Protein AF-A0A059LJC1-F1 (afdb_monomer_lite)

pLDDT: mean 87.26, std 14.64, range [29.97, 98.38]

Structure (mmCIF, N/CA/C/O backbone):
data_AF-A0A059LJC1-F1
#
_entry.id   AF-A0A059LJC1-F1
#
loop_
_atom_site.group_PDB
_atom_site.id
_atom_site.type_symbol
_atom_site.label_atom_id
_atom_site.label_alt_id
_atom_site.label_comp_id
_atom_site.label_asym_id
_atom_site.label_entity_id
_atom_site.label_seq_id
_atom_site.pdbx_PDB_ins_code
_atom_site.Cartn_x
_atom_site.Cartn_y
_atom_site.Cartn_z
_atom_site.occupancy
_atom_site.B_iso_or_equiv
_atom_site.auth_seq_id
_atom_site.auth_comp_id
_atom_site.auth_asym_id
_atom_site.auth_atom_id
_atom_site.pdbx_PDB_model_num
ATOM 1 N N . MET A 1 1 ? 35.999 -36.519 -1.373 1.00 38.41 1 MET A N 1
ATOM 2 C CA . MET A 1 1 ? 35.699 -35.198 -0.779 1.00 38.41 1 MET A CA 1
ATOM 3 C C . MET A 1 1 ? 34.998 -34.373 -1.837 1.00 38.41 1 MET A C 1
ATOM 5 O O . MET A 1 1 ? 35.527 -34.255 -2.929 1.00 38.41 1 MET A O 1
ATOM 9 N N . GLY A 1 2 ? 33.793 -33.900 -1.544 1.00 36.75 2 GLY A N 1
ATOM 10 C CA . GLY A 1 2 ? 32.942 -33.176 -2.489 1.00 36.75 2 GLY A CA 1
ATOM 11 C C . GLY A 1 2 ? 31.537 -33.066 -1.913 1.00 36.75 2 GLY A C 1
ATOM 12 O O . GLY A 1 2 ? 30.602 -33.648 -2.448 1.00 36.75 2 GLY A O 1
ATOM 13 N N . GLN A 1 3 ? 31.423 -32.440 -0.738 1.00 32.06 3 GLN A N 1
ATOM 14 C CA . GLN A 1 3 ? 30.133 -32.161 -0.114 1.00 32.06 3 GLN A CA 1
ATOM 15 C C . GLN A 1 3 ? 29.450 -31.017 -0.864 1.00 32.06 3 GLN A C 1
ATOM 17 O O . GLN A 1 3 ? 30.051 -29.971 -1.105 1.00 32.06 3 GLN A O 1
ATOM 22 N N . SER A 1 4 ? 28.186 -31.245 -1.221 1.00 35.69 4 SER A N 1
ATOM 23 C CA . SER A 1 4 ? 27.287 -30.246 -1.781 1.00 35.69 4 SER A CA 1
ATOM 24 C C . SER A 1 4 ? 27.086 -29.113 -0.778 1.00 35.69 4 SER A C 1
ATOM 26 O O . SER A 1 4 ? 26.566 -29.337 0.319 1.00 35.69 4 SER A O 1
ATOM 28 N N . LEU A 1 5 ? 27.467 -27.899 -1.156 1.00 37.06 5 LEU A N 1
ATOM 29 C CA . LEU A 1 5 ? 27.172 -26.708 -0.376 1.00 37.06 5 LEU A CA 1
ATOM 30 C C . LEU A 1 5 ? 25.743 -26.237 -0.663 1.00 37.06 5 LEU A C 1
ATOM 32 O O . LEU A 1 5 ? 25.428 -25.787 -1.758 1.00 37.06 5 LEU A O 1
ATOM 36 N N . GLY A 1 6 ? 24.911 -26.354 0.373 1.00 29.97 6 GLY A N 1
ATOM 37 C CA . GLY A 1 6 ? 23.884 -25.374 0.719 1.00 29.97 6 GLY A CA 1
ATOM 38 C C . GLY A 1 6 ? 22.605 -25.378 -0.110 1.00 29.97 6 GLY A C 1
ATOM 39 O O . GLY A 1 6 ? 22.408 -24.518 -0.961 1.00 29.97 6 GLY A O 1
ATOM 40 N N . ARG A 1 7 ? 21.652 -26.249 0.248 1.00 36.94 7 ARG A N 1
ATOM 41 C CA . ARG A 1 7 ? 20.232 -25.903 0.081 1.00 36.94 7 ARG A CA 1
ATOM 42 C C . ARG A 1 7 ? 19.962 -24.641 0.902 1.00 36.94 7 ARG A C 1
ATOM 44 O O . ARG A 1 7 ? 20.225 -24.631 2.103 1.00 36.94 7 ARG A O 1
ATOM 51 N N . ALA A 1 8 ? 19.461 -23.605 0.234 1.00 38.81 8 ALA A N 1
ATOM 52 C CA . ALA A 1 8 ? 18.964 -22.383 0.845 1.00 38.81 8 ALA A CA 1
ATOM 53 C C . ALA A 1 8 ? 18.059 -22.713 2.040 1.00 38.81 8 ALA A C 1
ATOM 55 O O . ALA A 1 8 ? 17.201 -23.595 1.945 1.00 38.81 8 ALA A O 1
ATOM 56 N N . ALA A 1 9 ? 18.258 -22.011 3.155 1.00 37.06 9 ALA A N 1
ATOM 57 C CA . ALA A 1 9 ? 17.304 -22.007 4.250 1.00 37.06 9 ALA A CA 1
ATOM 58 C C . ALA A 1 9 ? 15.960 -21.530 3.686 1.00 37.06 9 ALA A C 1
ATOM 60 O O . ALA A 1 9 ? 15.796 -20.358 3.350 1.00 37.06 9 ALA A O 1
ATOM 61 N N . LEU A 1 10 ? 15.032 -22.466 3.493 1.00 41.94 10 LEU A N 1
ATOM 62 C CA . LEU A 1 10 ? 13.679 -22.162 3.060 1.00 41.94 10 LEU A CA 1
ATOM 63 C C . LEU A 1 10 ? 13.029 -21.293 4.141 1.00 41.94 10 LEU A C 1
ATOM 65 O O . LEU A 1 10 ? 12.933 -21.683 5.303 1.00 41.94 10 LEU A O 1
ATOM 69 N N . SER A 1 11 ? 12.668 -20.090 3.708 1.00 48.94 11 SER A N 1
ATOM 70 C CA . SER A 1 11 ? 11.909 -19.044 4.385 1.00 48.94 11 SER A CA 1
ATOM 71 C C . SER A 1 11 ? 10.900 -19.587 5.409 1.00 48.94 11 SER A C 1
ATOM 73 O O . SER A 1 11 ? 10.015 -20.368 5.076 1.00 48.94 11 SER A O 1
ATOM 75 N N . SER A 1 12 ? 11.019 -19.159 6.671 1.00 49.84 12 SER A N 1
ATOM 76 C CA . SER A 1 12 ? 10.117 -19.518 7.782 1.00 49.84 12 SER A CA 1
ATOM 77 C C . SER A 1 12 ? 8.724 -18.860 7.710 1.00 49.84 12 SER A C 1
ATOM 79 O O . SER A 1 12 ? 8.041 -18.759 8.729 1.00 49.84 12 SER A O 1
ATOM 81 N N . TRP A 1 13 ? 8.331 -18.346 6.546 1.00 55.47 13 TRP A N 1
ATOM 82 C CA . TRP A 1 13 ? 7.075 -17.632 6.325 1.00 55.47 13 TRP A CA 1
ATOM 83 C C . TRP A 1 13 ? 6.026 -18.580 5.732 1.00 55.47 13 TRP A C 1
ATOM 85 O O . TRP A 1 13 ? 6.335 -19.421 4.887 1.00 55.47 13 TRP A O 1
ATOM 95 N N . SER A 1 14 ? 4.789 -18.511 6.228 1.00 56.88 14 SER A N 1
ATOM 96 C CA . SER A 1 14 ? 3.747 -19.489 5.890 1.00 56.88 14 SER A CA 1
ATOM 97 C C . SER A 1 14 ? 3.041 -19.174 4.562 1.00 56.88 14 SER A C 1
ATOM 99 O O . SER A 1 14 ? 3.068 -18.049 4.066 1.00 56.88 14 SER A O 1
ATOM 101 N N . ALA A 1 15 ? 2.311 -20.155 4.019 1.00 68.62 15 ALA A N 1
ATOM 102 C CA . ALA A 1 15 ? 1.311 -19.954 2.961 1.00 68.62 15 ALA A CA 1
ATOM 103 C C . ALA A 1 15 ? 0.037 -19.237 3.476 1.00 68.62 15 ALA A C 1
ATOM 105 O O . ALA A 1 15 ? -1.068 -19.560 3.052 1.00 68.62 15 ALA A O 1
ATOM 106 N N . GLY A 1 16 ? 0.187 -18.342 4.455 1.00 82.12 16 GLY A N 1
ATOM 107 C CA . GLY A 1 16 ? -0.905 -17.717 5.188 1.00 82.12 16 GLY A CA 1
ATOM 108 C C . GLY A 1 16 ? -1.548 -16.532 4.462 1.00 82.12 16 GLY A C 1
ATOM 109 O O . GLY A 1 16 ? -1.279 -16.305 3.278 1.00 82.12 16 GLY A O 1
ATOM 110 N N . PRO A 1 17 ? -2.416 -15.785 5.165 1.00 92.44 17 PRO A N 1
ATOM 111 C CA . PRO A 1 17 ? -3.226 -14.737 4.562 1.00 92.44 17 PRO A CA 1
ATOM 112 C C . PRO A 1 17 ? -2.384 -13.585 4.004 1.00 92.44 17 PRO A C 1
ATOM 114 O O . PRO A 1 17 ? -1.192 -13.429 4.298 1.00 92.44 17 PRO A O 1
ATOM 117 N N . ILE A 1 18 ? -3.034 -12.751 3.203 1.00 95.56 18 ILE A N 1
ATOM 118 C CA . ILE A 1 18 ? -2.523 -11.468 2.743 1.00 95.56 18 ILE A CA 1
ATOM 119 C C . ILE A 1 18 ? -2.839 -10.412 3.803 1.00 95.56 18 ILE A C 1
ATOM 121 O O . ILE A 1 18 ? -3.984 -10.258 4.230 1.00 95.56 18 ILE A O 1
ATOM 125 N N . LEU A 1 19 ? -1.819 -9.658 4.203 1.00 97.88 19 LEU A N 1
ATOM 126 C CA . LEU A 1 19 ? -1.983 -8.470 5.033 1.00 97.88 19 LEU A CA 1
ATOM 127 C C . LEU A 1 19 ? -2.157 -7.237 4.150 1.00 97.88 19 LEU A C 1
ATOM 129 O O . LEU A 1 19 ? -1.363 -7.015 3.240 1.00 97.88 19 LEU A O 1
ATOM 133 N N . VAL A 1 20 ? -3.115 -6.381 4.489 1.00 97.94 20 VAL A N 1
ATOM 134 C CA . VAL A 1 20 ? -3.265 -5.040 3.923 1.00 97.94 20 VAL A CA 1
ATOM 135 C C . VAL A 1 20 ? -3.082 -4.007 5.028 1.00 97.94 20 VAL A C 1
ATOM 137 O O . VAL A 1 20 ? -3.946 -3.830 5.885 1.00 97.94 20 VAL A O 1
ATOM 140 N N . SER A 1 21 ? -1.950 -3.309 5.001 1.00 98.31 21 SER A N 1
ATOM 141 C CA . SER A 1 21 ? -1.703 -2.113 5.801 1.00 98.31 21 SER A CA 1
ATOM 142 C C . SER A 1 21 ? -2.243 -0.894 5.058 1.00 98.31 21 SER A C 1
ATOM 144 O O . SER A 1 21 ? -1.738 -0.540 3.992 1.00 98.31 21 SER A O 1
ATOM 146 N N . TYR A 1 22 ? -3.260 -0.246 5.620 1.00 98.12 22 TYR A N 1
ATOM 147 C CA . TYR A 1 22 ? -3.885 0.936 5.034 1.00 98.12 22 TYR A CA 1
ATOM 148 C C . TYR A 1 22 ? -3.577 2.177 5.883 1.00 98.12 22 TYR A C 1
ATOM 150 O O . TYR A 1 22 ? -4.077 2.310 7.002 1.00 98.12 22 TYR A O 1
ATOM 158 N N . SER A 1 23 ? -2.767 3.097 5.357 1.00 97.69 23 SER A N 1
ATOM 159 C CA . SER A 1 23 ? -2.507 4.413 5.952 1.00 97.69 23 SER A CA 1
ATOM 160 C C . SER A 1 23 ? -3.665 5.359 5.645 1.00 97.69 23 SER A C 1
ATOM 162 O O . SER A 1 23 ? -3.891 5.723 4.489 1.00 97.69 23 SER A O 1
ATOM 164 N N . TYR A 1 24 ? -4.408 5.777 6.669 1.00 97.69 24 TYR A N 1
ATOM 165 C CA . TYR A 1 24 ? -5.530 6.692 6.505 1.00 97.69 24 TYR A CA 1
ATOM 166 C C . TYR A 1 24 ? -5.266 8.045 7.163 1.00 97.69 24 TYR A C 1
ATOM 168 O O . TYR A 1 24 ? -5.111 8.139 8.378 1.00 97.69 24 TYR A O 1
ATOM 176 N N . PHE A 1 25 ? -5.295 9.108 6.362 1.00 96.44 25 PHE A N 1
ATOM 177 C CA . PHE A 1 25 ? -5.374 10.492 6.826 1.00 96.44 25 PHE A CA 1
ATOM 178 C C . PHE A 1 25 ? -6.487 11.212 6.054 1.00 96.44 25 PHE A C 1
ATOM 180 O O . PHE A 1 25 ? -6.435 11.300 4.823 1.00 96.44 25 PHE A O 1
ATOM 187 N N . GLU A 1 26 ? -7.506 11.709 6.761 1.00 96.06 26 GLU A N 1
ATOM 188 C CA . GLU A 1 26 ? -8.634 12.426 6.151 1.00 96.06 26 GLU A CA 1
ATOM 189 C C . GLU A 1 26 ? -8.315 13.914 5.993 1.00 96.06 26 GLU A C 1
ATOM 191 O O . GLU A 1 26 ? -8.672 14.739 6.837 1.00 96.06 26 GLU A O 1
ATOM 196 N N . LYS A 1 27 ? -7.628 14.262 4.903 1.00 94.19 27 LYS A N 1
ATOM 197 C CA . LYS A 1 27 ? -7.298 15.657 4.595 1.00 94.19 27 LYS A CA 1
ATOM 198 C C . LYS A 1 27 ? -8.485 16.404 3.980 1.00 94.19 27 LYS A C 1
ATOM 200 O O . LYS A 1 27 ? -8.735 17.552 4.335 1.00 94.19 27 LYS A O 1
ATOM 205 N N . ASP A 1 28 ? -9.205 15.761 3.069 1.00 95.94 28 ASP A N 1
ATOM 206 C CA . ASP A 1 28 ? -10.335 16.333 2.345 1.00 95.94 28 ASP A CA 1
ATOM 207 C C . ASP A 1 28 ? -11.377 15.258 1.964 1.00 95.94 28 ASP A C 1
ATOM 209 O O . ASP A 1 28 ? -11.287 14.088 2.353 1.00 95.94 28 ASP A O 1
ATOM 213 N N . ASN A 1 29 ? -12.416 15.672 1.230 1.00 97.31 29 ASN A N 1
ATOM 214 C CA . ASN A 1 29 ? -13.501 14.782 0.813 1.00 97.31 29 ASN A CA 1
ATOM 215 C C . ASN A 1 29 ? -13.024 13.658 -0.120 1.00 97.31 29 ASN A C 1
ATOM 217 O O . ASN A 1 29 ? -13.652 12.606 -0.140 1.00 97.31 29 ASN A O 1
ATOM 221 N N . ILE A 1 30 ? -11.917 13.833 -0.849 1.00 96.38 30 ILE A N 1
ATOM 222 C CA . ILE A 1 30 ? -11.385 12.803 -1.745 1.00 96.38 30 ILE A CA 1
ATOM 223 C C . ILE A 1 30 ? -10.870 11.625 -0.921 1.00 96.38 30 ILE A C 1
ATOM 225 O O . ILE A 1 30 ? -11.248 10.494 -1.208 1.00 96.38 30 ILE A O 1
ATOM 229 N N . GLN A 1 31 ? -10.072 11.849 0.134 1.00 96.38 31 GLN A N 1
ATOM 230 C CA . GLN A 1 31 ? -9.586 10.732 0.965 1.00 96.38 31 GLN A CA 1
ATOM 231 C C . GLN A 1 31 ? -10.723 10.052 1.730 1.00 96.38 31 GLN A C 1
ATOM 233 O O . GLN A 1 31 ? -10.717 8.827 1.863 1.00 96.38 31 GLN A O 1
ATOM 238 N N . ARG A 1 32 ? -11.716 10.830 2.185 1.00 97.50 32 ARG A N 1
ATOM 239 C CA . ARG A 1 32 ? -12.946 10.288 2.777 1.00 97.50 32 ARG A CA 1
ATOM 240 C C . ARG A 1 32 ? -13.648 9.345 1.797 1.00 97.50 32 ARG A C 1
ATOM 242 O O . ARG A 1 32 ? -13.907 8.197 2.142 1.00 97.50 32 ARG A O 1
ATOM 249 N N . ASP A 1 33 ? -13.931 9.820 0.587 1.00 97.56 33 ASP A N 1
ATOM 250 C CA . ASP A 1 33 ? -14.693 9.073 -0.419 1.00 97.56 33 ASP A CA 1
ATOM 251 C C . ASP A 1 33 ? -13.900 7.877 -0.965 1.00 97.56 33 ASP A C 1
ATOM 253 O O . ASP A 1 33 ? -14.478 6.839 -1.281 1.00 97.56 33 ASP A O 1
ATOM 257 N N . ASN A 1 34 ? -12.575 7.998 -1.052 1.00 97.44 34 ASN A N 1
ATOM 258 C CA . ASN A 1 34 ? -11.679 6.906 -1.417 1.00 97.44 34 ASN A CA 1
ATOM 259 C C . ASN A 1 34 ? -11.722 5.776 -0.391 1.00 97.44 34 ASN A C 1
ATOM 261 O O . ASN A 1 34 ? -11.887 4.619 -0.765 1.00 97.44 34 ASN A O 1
ATOM 265 N N . PHE A 1 35 ? -11.608 6.100 0.898 1.00 97.00 35 PHE A N 1
ATOM 266 C CA . PHE A 1 35 ? -11.641 5.077 1.936 1.00 97.00 35 PHE A CA 1
ATOM 267 C C . PHE A 1 35 ? -13.035 4.462 2.096 1.00 97.00 35 PHE A C 1
ATOM 269 O O . PHE A 1 35 ? -13.156 3.254 2.280 1.00 97.00 35 PHE A O 1
ATOM 276 N N . ASP A 1 36 ? -14.094 5.260 1.942 1.00 95.81 36 ASP A N 1
ATOM 277 C CA . ASP A 1 36 ? -15.472 4.763 1.919 1.00 95.81 36 ASP A CA 1
ATOM 278 C C . ASP A 1 36 ? -15.715 3.763 0.772 1.00 95.81 36 ASP A C 1
ATOM 280 O O . ASP A 1 36 ? -16.294 2.686 0.971 1.00 95.81 36 ASP A O 1
ATOM 284 N N . PHE A 1 37 ? -15.187 4.071 -0.415 1.00 95.12 37 PHE A N 1
ATOM 285 C CA . PHE A 1 37 ? -15.197 3.158 -1.553 1.00 95.12 37 PHE A CA 1
ATOM 286 C C . PHE A 1 37 ? -14.353 1.905 -1.282 1.00 95.12 37 PHE A C 1
ATOM 288 O O . PHE A 1 37 ? -14.836 0.794 -1.499 1.00 95.12 37 PHE A O 1
ATOM 295 N N . PHE A 1 38 ? -13.134 2.055 -0.753 1.00 95.19 38 PHE A N 1
ATOM 296 C CA . PHE A 1 38 ? -12.245 0.939 -0.415 1.00 95.19 38 PHE A CA 1
ATOM 297 C C . PHE A 1 38 ? -12.901 -0.030 0.578 1.00 95.19 38 PHE A C 1
ATOM 299 O O . PHE A 1 38 ? -12.907 -1.240 0.367 1.00 95.19 38 PHE A O 1
ATOM 306 N N . MET A 1 39 ? -13.530 0.480 1.633 1.00 93.94 39 MET A N 1
ATOM 307 C CA . MET A 1 39 ? -14.271 -0.342 2.592 1.00 93.94 39 MET A CA 1
ATOM 308 C C . MET A 1 39 ? -15.424 -1.118 1.940 1.00 93.94 39 MET A C 1
ATOM 310 O O . MET A 1 39 ? -15.680 -2.279 2.264 1.00 93.94 39 MET A O 1
ATOM 314 N N . THR A 1 40 ? -16.121 -0.487 1.000 1.00 91.81 40 THR A N 1
ATOM 315 C CA . THR A 1 40 ? -17.261 -1.097 0.312 1.00 91.81 40 THR A CA 1
ATOM 316 C C . THR A 1 40 ? -16.807 -2.190 -0.655 1.00 91.81 40 THR A C 1
ATOM 318 O O . THR A 1 40 ? -17.340 -3.298 -0.616 1.00 91.81 40 THR A O 1
ATOM 321 N N . ILE A 1 41 ? -15.808 -1.887 -1.486 1.00 90.50 41 ILE A N 1
ATOM 322 C CA . ILE A 1 41 ? -15.382 -2.725 -2.611 1.00 90.50 41 ILE A CA 1
ATOM 323 C C . ILE A 1 41 ? -14.208 -3.629 -2.238 1.00 90.50 41 ILE A C 1
ATOM 325 O O . ILE A 1 41 ? -14.277 -4.837 -2.429 1.00 90.50 41 ILE A O 1
ATOM 329 N N . ALA A 1 42 ? -13.133 -3.069 -1.684 1.00 91.81 42 ALA A N 1
ATOM 330 C CA . ALA A 1 42 ? -11.902 -3.802 -1.394 1.00 91.81 42 ALA A CA 1
ATOM 331 C C . ALA A 1 42 ? -12.011 -4.698 -0.164 1.00 91.81 42 ALA A C 1
ATOM 333 O O . ALA A 1 42 ? -11.414 -5.767 -0.152 1.00 91.81 42 ALA A O 1
ATOM 334 N N . MET A 1 43 ? -12.716 -4.245 0.879 1.00 93.00 43 MET A N 1
ATOM 335 C CA . MET A 1 43 ? -12.923 -5.014 2.115 1.00 93.00 43 MET A CA 1
ATOM 336 C C . MET A 1 43 ? -14.214 -5.843 2.076 1.00 93.00 43 MET A C 1
ATOM 338 O O . MET A 1 43 ? -14.412 -6.709 2.929 1.00 93.00 43 MET A O 1
ATOM 342 N N . GLY A 1 44 ? -15.115 -5.566 1.126 1.00 90.38 44 GLY A N 1
ATOM 343 C CA . GLY A 1 44 ? -16.422 -6.217 1.036 1.00 90.38 44 GLY A CA 1
ATOM 344 C C . GLY A 1 44 ? -17.289 -5.990 2.279 1.00 90.38 44 GLY A C 1
ATOM 345 O O . GLY A 1 44 ? -18.007 -6.901 2.712 1.00 90.38 44 GLY A O 1
ATOM 346 N N . LEU A 1 45 ? -17.207 -4.808 2.917 1.00 88.12 45 LEU A N 1
ATOM 347 C CA . LEU A 1 45 ? -17.997 -4.555 4.127 1.00 88.12 45 LEU A CA 1
ATOM 348 C C . LEU A 1 45 ? -19.498 -4.688 3.844 1.00 88.12 45 LEU A C 1
ATOM 350 O O . LEU A 1 45 ? -20.183 -5.322 4.657 1.00 88.12 45 LEU A O 1
ATOM 354 N N . ASP A 1 46 ? -19.950 -4.175 2.697 1.00 80.31 46 ASP A N 1
ATOM 355 C CA . ASP A 1 46 ? -21.364 -4.137 2.298 1.00 80.31 46 ASP A CA 1
ATOM 356 C C . ASP A 1 46 ? -21.692 -5.087 1.137 1.00 80.31 46 ASP A C 1
ATOM 358 O O . ASP A 1 46 ? -22.840 -5.506 1.004 1.00 80.31 46 ASP A O 1
ATOM 362 N N . ASN A 1 47 ? -20.700 -5.494 0.335 1.00 71.88 47 ASN A N 1
ATOM 363 C CA . ASN A 1 47 ? -20.875 -6.531 -0.682 1.00 71.88 47 ASN A CA 1
ATOM 364 C C . ASN A 1 47 ? -20.373 -7.885 -0.155 1.00 71.88 47 ASN A C 1
ATOM 366 O O . ASN A 1 47 ? -19.179 -8.170 -0.181 1.00 71.88 47 ASN A O 1
ATOM 370 N N . VAL A 1 48 ? -21.293 -8.706 0.362 1.00 58.56 48 VAL A N 1
ATOM 371 C CA . VAL A 1 48 ? -20.972 -10.009 0.975 1.00 58.56 48 VAL A CA 1
ATOM 372 C C . VAL A 1 48 ? -20.610 -11.074 -0.067 1.00 58.56 48 VAL A C 1
ATOM 374 O O . VAL A 1 48 ? -19.836 -11.973 0.251 1.00 58.56 48 VAL A O 1
ATOM 377 N N . MET A 1 49 ? -21.143 -10.971 -1.290 1.00 55.97 49 MET A N 1
ATOM 378 C CA . MET A 1 49 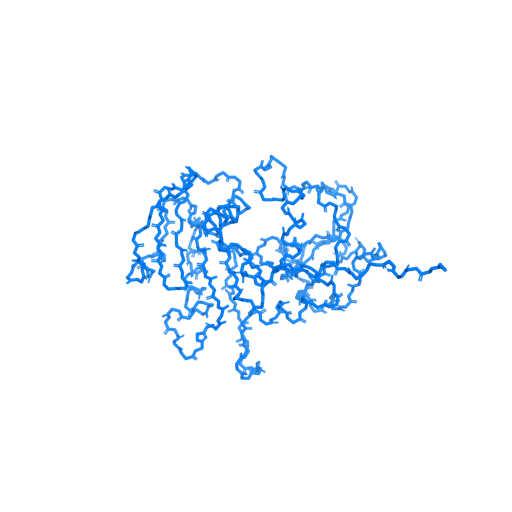? -20.986 -12.003 -2.326 1.00 55.97 49 MET A CA 1
ATOM 379 C C . MET A 1 49 ? -19.554 -12.085 -2.861 1.00 55.97 49 MET A C 1
ATOM 381 O O . MET A 1 49 ? -19.065 -13.182 -3.108 1.00 55.97 49 MET A O 1
ATOM 385 N N . ASP A 1 50 ? -18.861 -10.946 -2.926 1.00 64.62 50 ASP A N 1
ATOM 386 C CA . ASP A 1 50 ? -17.491 -10.840 -3.443 1.00 64.62 50 ASP A CA 1
ATOM 387 C C . ASP A 1 50 ? -16.482 -10.522 -2.335 1.00 64.62 50 ASP A C 1
ATOM 389 O O . ASP A 1 50 ? -15.479 -9.838 -2.557 1.00 64.62 50 ASP A O 1
ATOM 393 N N . ARG A 1 51 ? -16.757 -10.968 -1.099 1.00 71.56 51 ARG A N 1
ATOM 394 C CA . ARG A 1 51 ? -15.836 -10.707 0.008 1.00 71.56 51 ARG A CA 1
ATOM 395 C C . ARG A 1 51 ? -14.465 -11.310 -0.292 1.00 71.56 51 ARG A C 1
ATOM 397 O O . ARG A 1 51 ? -14.383 -12.504 -0.599 1.00 71.56 51 ARG A O 1
ATOM 404 N N . PRO A 1 52 ? -13.389 -10.523 -0.136 1.00 78.31 52 PRO A N 1
ATOM 405 C CA . PRO A 1 52 ? -12.054 -11.049 -0.310 1.00 78.31 52 PRO A CA 1
ATOM 406 C C . PRO A 1 52 ? -11.792 -12.174 0.692 1.00 78.31 52 PRO A C 1
ATOM 408 O O . PRO A 1 52 ? -12.186 -12.098 1.861 1.00 78.31 52 PRO A O 1
ATOM 411 N N . ARG A 1 53 ? -11.134 -13.230 0.222 1.00 83.56 53 ARG A N 1
ATOM 412 C CA . ARG A 1 53 ? -10.775 -14.398 1.031 1.00 83.56 53 ARG A CA 1
ATOM 413 C C . ARG A 1 53 ? -9.308 -14.301 1.413 1.00 83.56 53 ARG A C 1
ATOM 415 O O . ARG A 1 53 ? -8.507 -13.797 0.633 1.00 83.56 53 ARG A O 1
ATOM 422 N N . ASP A 1 54 ? -8.980 -14.796 2.604 1.00 90.00 54 ASP A N 1
ATOM 423 C CA . ASP A 1 54 ? -7.611 -14.830 3.132 1.00 90.00 54 ASP A CA 1
ATOM 424 C C . ASP A 1 54 ? -6.953 -13.445 3.209 1.00 90.00 54 ASP A C 1
ATOM 426 O O . ASP A 1 54 ? -5.747 -13.302 3.019 1.00 90.00 54 ASP A O 1
ATOM 430 N N . LEU A 1 55 ? -7.760 -12.420 3.490 1.00 93.75 55 LEU A N 1
ATOM 431 C CA . LEU A 1 55 ? -7.335 -11.032 3.592 1.00 93.75 55 LEU A CA 1
ATOM 432 C C . LEU A 1 55 ? -7.607 -10.477 4.980 1.00 93.75 55 LEU A C 1
ATOM 434 O O . LEU A 1 55 ? -8.713 -10.587 5.515 1.00 93.75 55 LEU A O 1
ATOM 438 N N . GLU A 1 56 ? -6.588 -9.831 5.527 1.00 96.12 56 GLU A N 1
ATOM 439 C CA . GLU A 1 56 ? -6.661 -9.144 6.802 1.00 96.12 56 GLU A CA 1
ATOM 440 C C . GLU A 1 56 ? -6.229 -7.695 6.663 1.00 96.12 56 GLU A C 1
ATOM 442 O O . GLU A 1 56 ? -5.213 -7.382 6.042 1.00 96.12 56 GLU A O 1
ATOM 447 N N . PHE A 1 57 ? -7.001 -6.802 7.272 1.00 97.56 57 PHE A N 1
ATOM 448 C CA . PHE A 1 57 ? -6.812 -5.366 7.146 1.00 97.56 57 PHE A CA 1
ATOM 449 C C . PHE A 1 57 ? -6.320 -4.779 8.464 1.00 97.56 57 PHE A C 1
ATOM 451 O O . PHE A 1 57 ? -6.938 -4.973 9.511 1.00 97.56 57 PHE A O 1
ATOM 458 N N . VAL A 1 58 ? -5.243 -4.004 8.410 1.00 98.38 58 VAL A N 1
ATOM 459 C CA . VAL A 1 58 ? -4.833 -3.115 9.498 1.00 98.38 58 VAL A CA 1
ATOM 460 C C . VAL A 1 58 ? -4.957 -1.688 8.988 1.00 98.38 58 VAL A C 1
ATOM 462 O O . VAL A 1 58 ? -4.159 -1.231 8.172 1.00 98.38 58 VAL A O 1
ATOM 465 N N . ILE A 1 59 ? -5.988 -0.996 9.460 1.00 98.38 59 ILE A N 1
ATOM 466 C CA . ILE A 1 59 ? -6.242 0.406 9.154 1.00 98.38 59 ILE A CA 1
ATOM 467 C C . ILE A 1 59 ? -5.547 1.249 10.215 1.00 98.38 59 ILE A C 1
ATOM 469 O O . ILE A 1 59 ? -5.816 1.106 11.408 1.00 98.38 59 ILE A O 1
ATOM 473 N N . VAL A 1 60 ? -4.665 2.142 9.785 1.00 98.31 60 VAL A N 1
ATOM 474 C CA . VAL A 1 60 ? -3.958 3.058 10.675 1.00 98.31 60 VAL A CA 1
ATOM 475 C C . VAL A 1 60 ? -4.466 4.469 10.437 1.00 98.31 60 VAL A C 1
ATOM 477 O O . VAL A 1 60 ? -4.128 5.106 9.443 1.00 98.31 60 VAL A O 1
ATOM 480 N N . GLN A 1 61 ? -5.287 4.954 11.365 1.00 97.75 61 GLN A N 1
ATOM 481 C CA . GLN A 1 61 ? -5.794 6.317 11.370 1.00 97.75 61 GLN A CA 1
ATOM 482 C C . GLN A 1 61 ? -4.717 7.269 11.900 1.00 97.75 61 GLN A C 1
ATOM 484 O O . GLN A 1 61 ? -4.348 7.234 13.078 1.00 97.75 61 GLN A O 1
ATOM 489 N N . SER A 1 62 ? -4.267 8.164 11.032 1.00 95.81 62 SER A N 1
ATOM 490 C CA . SER A 1 62 ? -3.496 9.351 11.371 1.00 95.81 62 SER A CA 1
ATOM 491 C C . SER A 1 62 ? -4.457 10.537 11.534 1.00 95.81 62 SER A C 1
ATOM 493 O O . SER A 1 62 ? -5.289 10.794 10.667 1.00 95.81 62 SER A O 1
ATOM 495 N N . GLY A 1 63 ? -4.346 11.281 12.637 1.00 92.62 63 GLY A N 1
ATOM 496 C CA . GLY A 1 63 ? -5.195 12.444 12.926 1.00 92.62 63 GLY A CA 1
ATOM 497 C C . GLY A 1 63 ? -6.542 12.110 13.580 1.00 92.62 63 GLY A C 1
ATOM 498 O O . GLY A 1 63 ? -6.894 10.953 13.809 1.00 92.62 63 GLY A O 1
ATOM 499 N N . ASP A 1 64 ? -7.307 13.148 13.913 1.00 92.50 64 ASP A N 1
ATOM 500 C CA . ASP A 1 64 ? -8.530 12.997 14.714 1.00 92.50 64 ASP A CA 1
ATOM 501 C C . ASP A 1 64 ? -9.781 12.679 13.907 1.00 92.50 64 ASP A C 1
ATOM 503 O O . ASP A 1 64 ? -10.750 12.154 14.454 1.00 92.50 64 ASP A O 1
ATOM 507 N N . LYS A 1 65 ? -9.752 12.953 12.604 1.00 95.50 65 LYS A N 1
ATOM 508 C CA . LYS A 1 65 ? -10.900 12.771 11.728 1.00 95.50 65 LYS A CA 1
ATOM 509 C C . LYS A 1 65 ? -10.816 11.436 10.991 1.00 95.50 65 LYS A C 1
ATOM 511 O O . LYS A 1 65 ? -9.860 11.182 10.263 1.00 95.50 65 LYS A O 1
ATOM 516 N N . CYS A 1 66 ? -11.845 10.611 11.157 1.00 96.38 66 CYS A N 1
ATOM 517 C CA . CYS A 1 66 ? -12.122 9.483 10.278 1.00 96.38 66 CYS A CA 1
ATOM 518 C C . CYS A 1 66 ? -13.628 9.278 10.143 1.00 96.38 66 CYS A C 1
ATOM 520 O O . CYS A 1 66 ? -14.232 8.451 10.823 1.00 96.38 66 CYS A O 1
ATOM 522 N N . THR A 1 67 ? -14.237 10.053 9.253 1.00 97.38 67 THR A N 1
ATOM 523 C CA . THR A 1 67 ? -15.672 9.995 8.968 1.00 97.38 67 THR A CA 1
ATOM 524 C C . THR A 1 67 ? -16.119 8.572 8.585 1.00 97.38 67 THR A C 1
ATOM 526 O O . THR A 1 67 ? -17.095 8.089 9.168 1.00 97.38 67 THR A O 1
ATOM 529 N N . PRO A 1 68 ? -15.404 7.839 7.700 1.00 96.62 68 PRO A N 1
ATOM 530 C CA . PRO A 1 68 ? -15.824 6.494 7.313 1.00 96.62 68 PRO A CA 1
ATOM 531 C C . PRO A 1 68 ? -15.605 5.430 8.409 1.00 96.62 68 PRO A C 1
ATOM 533 O O . PRO A 1 68 ? -16.274 4.400 8.389 1.00 96.62 68 PRO A O 1
ATOM 536 N N . CYS A 1 69 ? -14.731 5.662 9.404 1.00 96.06 69 CYS A N 1
ATOM 537 C CA . CYS A 1 69 ? -14.416 4.664 10.442 1.00 96.06 69 CYS A CA 1
ATOM 538 C C . CYS A 1 69 ? -15.630 4.253 11.289 1.00 96.06 69 CYS A C 1
ATOM 540 O O . CYS A 1 69 ? -15.654 3.131 11.791 1.00 96.06 69 CYS A O 1
ATOM 542 N N . SER A 1 70 ? -16.658 5.100 11.389 1.00 95.12 70 SER A N 1
ATOM 543 C CA . SER A 1 70 ? -17.931 4.767 12.049 1.00 95.12 70 SER A CA 1
ATOM 544 C C . SER A 1 70 ? -18.590 3.494 11.494 1.00 95.12 70 SER A C 1
ATOM 546 O O . SER A 1 70 ? -19.268 2.772 12.219 1.00 95.12 70 SER A O 1
ATOM 548 N N . ARG A 1 71 ? -18.335 3.147 10.224 1.00 94.81 71 ARG A N 1
ATOM 549 C CA . ARG A 1 71 ? -18.815 1.903 9.594 1.00 94.81 71 ARG A CA 1
ATOM 550 C C . ARG A 1 71 ? -18.089 0.652 10.098 1.00 94.81 71 ARG A C 1
ATOM 552 O O . ARG A 1 71 ? -18.627 -0.451 9.998 1.00 94.81 71 ARG A O 1
ATOM 559 N N . LEU A 1 72 ? -16.875 0.807 10.629 1.00 94.81 72 LEU A N 1
ATOM 560 C CA . LEU A 1 72 ? -16.093 -0.283 11.211 1.00 94.81 72 LEU A CA 1
ATOM 561 C C . LEU A 1 72 ? -16.483 -0.544 12.668 1.00 94.81 72 LEU A C 1
ATOM 563 O O . LEU A 1 72 ? -16.461 -1.697 13.093 1.00 94.81 72 LEU A O 1
ATOM 567 N N . GLU A 1 73 ? -16.868 0.493 13.416 1.00 92.44 73 GLU A N 1
ATOM 568 C CA . GLU A 1 73 ? -17.137 0.424 14.861 1.00 92.44 73 GLU A CA 1
ATOM 569 C C . GLU A 1 73 ? -18.047 -0.742 15.285 1.00 92.44 73 GLU A C 1
ATOM 571 O O . GLU A 1 73 ? -17.662 -1.463 16.207 1.00 92.44 73 GLU A O 1
ATOM 576 N N . PRO A 1 74 ? -19.176 -1.048 14.605 1.00 94.31 74 PRO A N 1
ATOM 577 C CA . PRO A 1 74 ? -20.045 -2.157 15.008 1.00 94.31 74 PRO A CA 1
ATOM 578 C C . PRO A 1 74 ? -19.385 -3.542 14.922 1.00 94.31 74 PRO A C 1
ATOM 580 O O . PRO A 1 74 ? -19.913 -4.516 15.458 1.00 94.31 74 PRO A O 1
ATOM 583 N N . ARG A 1 75 ? -18.260 -3.657 14.207 1.00 93.25 75 ARG A N 1
ATOM 584 C CA . ARG A 1 75 ? -17.538 -4.913 13.947 1.00 93.25 75 ARG A CA 1
ATOM 585 C C . ARG A 1 75 ? -16.255 -5.039 14.766 1.00 93.25 75 ARG A C 1
ATOM 587 O O . ARG A 1 75 ? -15.607 -6.085 14.706 1.00 93.25 75 ARG A O 1
ATOM 594 N N . LEU A 1 76 ? -15.884 -3.998 15.505 1.00 97.19 76 LEU A N 1
ATOM 595 C CA . LEU A 1 76 ? -14.641 -3.930 16.258 1.00 97.19 76 LEU A CA 1
ATOM 596 C C . LEU A 1 76 ? -14.917 -3.929 17.763 1.00 97.19 76 LEU A C 1
ATOM 598 O O . LEU A 1 76 ? -15.927 -3.419 18.240 1.00 97.19 76 LEU A O 1
ATOM 602 N N . ARG A 1 77 ? -13.989 -4.494 18.532 1.00 97.81 77 ARG A N 1
ATOM 603 C CA . ARG A 1 77 ? -13.970 -4.407 19.995 1.00 97.81 77 ARG A CA 1
ATOM 604 C C . ARG A 1 77 ? -12.708 -3.686 20.431 1.00 97.81 77 ARG A C 1
ATOM 606 O O . ARG A 1 77 ? -11.652 -3.894 19.839 1.00 97.81 77 ARG A O 1
ATOM 613 N N . ALA A 1 78 ? -12.814 -2.862 21.469 1.00 97.44 78 ALA A N 1
ATOM 614 C CA . ALA A 1 78 ? -11.655 -2.194 22.044 1.00 97.44 78 ALA A CA 1
ATOM 615 C C . ALA A 1 78 ? -10.582 -3.219 22.448 1.00 97.44 78 ALA A C 1
ATOM 617 O O . ALA A 1 78 ? -10.889 -4.262 23.028 1.00 97.44 78 ALA A O 1
ATOM 618 N N . ALA A 1 79 ? -9.329 -2.900 22.142 1.00 95.81 79 ALA A N 1
ATOM 619 C CA . ALA A 1 79 ? -8.160 -3.693 22.478 1.00 95.81 79 ALA A CA 1
ATOM 620 C C . ALA A 1 79 ? -7.093 -2.795 23.130 1.00 95.81 79 ALA A C 1
ATOM 622 O O . ALA A 1 79 ? -7.075 -1.583 22.895 1.00 95.81 79 ALA A O 1
ATOM 623 N N . PRO A 1 80 ? -6.185 -3.355 23.948 1.00 92.94 80 PRO A N 1
ATOM 624 C CA . PRO A 1 80 ? -5.091 -2.581 24.522 1.00 92.94 80 PRO A CA 1
ATOM 625 C C . PRO A 1 80 ? -4.204 -1.965 23.433 1.00 92.94 80 PRO A C 1
ATOM 627 O O . PRO A 1 80 ? -3.750 -2.664 22.525 1.00 92.94 80 PRO A O 1
ATOM 630 N N . ALA A 1 81 ? -3.912 -0.669 23.548 1.00 89.94 81 ALA A N 1
ATOM 631 C CA . ALA A 1 81 ? -2.885 -0.024 22.740 1.00 89.94 81 ALA A CA 1
ATOM 632 C C . ALA A 1 81 ? -1.508 -0.499 23.235 1.00 89.94 81 ALA A C 1
ATOM 634 O O . ALA A 1 81 ? -1.020 -0.045 24.265 1.00 89.94 81 ALA A O 1
ATOM 635 N N . ARG A 1 82 ? -0.906 -1.466 22.533 1.00 89.69 82 ARG A N 1
ATOM 636 C CA . ARG A 1 82 ? 0.383 -2.079 22.915 1.00 89.69 82 ARG A CA 1
ATOM 637 C C . ARG A 1 82 ? 1.617 -1.309 22.433 1.00 89.69 82 ARG A C 1
ATOM 639 O O . ARG A 1 82 ? 2.735 -1.753 22.660 1.00 89.69 82 ARG A O 1
ATOM 646 N N . LEU A 1 83 ? 1.416 -0.181 21.755 1.00 93.75 83 LEU A N 1
ATOM 647 C CA . LEU A 1 83 ? 2.477 0.668 21.220 1.00 93.75 83 LEU A CA 1
ATOM 648 C C . LEU A 1 83 ? 2.330 2.089 21.752 1.00 93.75 83 LEU A C 1
ATOM 650 O O . LEU A 1 83 ? 1.236 2.653 21.707 1.00 93.75 83 LEU A O 1
ATOM 654 N N . ASP A 1 84 ? 3.445 2.710 22.130 1.00 92.81 84 ASP A N 1
ATOM 655 C CA . ASP A 1 84 ? 3.457 4.092 22.617 1.00 92.81 84 ASP A CA 1
ATOM 656 C C . ASP A 1 84 ? 2.979 5.101 21.571 1.00 92.81 84 ASP A C 1
ATOM 658 O O . ASP A 1 84 ? 2.427 6.139 21.927 1.00 92.81 84 ASP A O 1
ATOM 662 N N . SER A 1 85 ? 3.143 4.804 20.281 1.00 92.00 85 SER A N 1
ATOM 663 C CA . SER A 1 85 ? 2.680 5.648 19.174 1.00 92.00 85 SER A CA 1
ATOM 664 C C . SER A 1 85 ? 1.172 5.541 18.906 1.00 92.00 85 SER A C 1
ATOM 666 O O . SER A 1 85 ? 0.626 6.347 18.145 1.00 92.00 85 SER A O 1
ATOM 668 N N . VAL A 1 86 ? 0.481 4.585 19.537 1.00 96.75 86 VAL A N 1
ATOM 669 C CA . VAL A 1 86 ? -0.947 4.302 19.346 1.00 96.75 86 VAL A CA 1
ATOM 670 C C . VAL A 1 86 ? -1.747 4.835 20.537 1.00 96.75 86 VAL A C 1
ATOM 672 O O . VAL A 1 86 ? -1.426 4.597 21.697 1.00 96.75 86 VAL A O 1
ATOM 675 N N . SER A 1 87 ? -2.796 5.600 20.244 1.00 96.69 87 SER A N 1
ATOM 676 C CA . SER A 1 87 ? -3.734 6.158 21.227 1.00 96.69 87 SER A CA 1
ATOM 677 C C . SER A 1 87 ? -4.875 5.196 21.555 1.00 96.69 87 SER A C 1
ATOM 679 O O . SER A 1 87 ? -5.299 5.110 22.704 1.00 96.69 87 SER A O 1
ATOM 681 N N . SER A 1 88 ? -5.354 4.447 20.562 1.00 97.19 88 SER A N 1
ATOM 682 C CA . SER A 1 88 ? -6.371 3.415 20.734 1.00 97.19 88 SER A CA 1
ATOM 683 C C . SER A 1 88 ? -6.206 2.316 19.691 1.00 97.19 88 SER A C 1
ATOM 685 O O . SER A 1 88 ? -5.727 2.553 18.578 1.00 97.19 88 SER A O 1
ATOM 687 N N . ALA A 1 89 ? -6.607 1.105 20.067 1.00 97.81 89 ALA A N 1
ATOM 688 C CA . ALA A 1 89 ? -6.677 -0.043 19.181 1.00 97.81 89 ALA A CA 1
ATOM 689 C C . ALA A 1 89 ? -8.067 -0.675 19.287 1.00 97.81 89 ALA A C 1
ATOM 691 O O . ALA A 1 89 ? -8.652 -0.750 20.371 1.00 97.81 89 ALA A O 1
ATOM 692 N N . ALA A 1 90 ? -8.596 -1.139 18.163 1.00 98.06 90 ALA A N 1
ATOM 693 C CA . ALA A 1 90 ? -9.822 -1.915 18.118 1.00 98.06 90 ALA A CA 1
ATOM 694 C C . ALA A 1 90 ? -9.669 -3.058 17.111 1.00 98.06 90 ALA A C 1
ATOM 696 O O . ALA A 1 90 ? -9.126 -2.866 16.025 1.00 98.06 90 ALA A O 1
ATOM 697 N N . VAL A 1 91 ? -10.118 -4.253 17.481 1.00 97.88 91 VAL A N 1
ATOM 698 C CA . VAL A 1 91 ? -9.881 -5.492 16.729 1.00 97.88 91 VAL A CA 1
ATOM 699 C C . VAL A 1 91 ? -11.211 -6.188 16.456 1.00 97.88 91 VAL A C 1
ATOM 701 O O . VAL A 1 91 ? -12.079 -6.275 17.325 1.00 97.88 91 VAL A O 1
ATOM 704 N N . GLY A 1 92 ? -11.369 -6.678 15.234 1.00 95.56 92 GLY A N 1
ATOM 705 C CA . GLY A 1 92 ? -12.449 -7.546 14.779 1.00 95.56 92 GLY A CA 1
ATOM 706 C C . GLY A 1 92 ? -11.886 -8.773 14.053 1.00 95.56 92 GLY A C 1
ATOM 707 O O . GLY A 1 92 ? -10.672 -8.965 14.042 1.00 95.56 92 GLY A O 1
ATOM 708 N N . PRO A 1 93 ? -12.740 -9.606 13.429 1.00 91.88 93 PRO A N 1
ATOM 709 C CA . PRO A 1 93 ? -12.315 -10.885 12.852 1.00 91.88 93 PRO A CA 1
ATOM 710 C C . PRO A 1 93 ? -11.187 -10.776 11.813 1.00 91.88 93 PRO A C 1
ATOM 712 O O . PRO A 1 93 ? -10.200 -11.488 11.930 1.00 91.88 93 PRO A O 1
ATOM 715 N N . ASN A 1 94 ? -11.310 -9.853 10.850 1.00 93.31 94 ASN A N 1
ATOM 716 C CA . ASN A 1 94 ? -10.335 -9.649 9.763 1.00 93.31 94 ASN A CA 1
ATOM 717 C C . ASN A 1 94 ? -9.902 -8.176 9.650 1.00 93.31 94 ASN A C 1
ATOM 719 O O . ASN A 1 94 ? -9.452 -7.717 8.599 1.00 93.31 94 ASN A O 1
ATOM 723 N N . THR A 1 95 ? -10.137 -7.375 10.689 1.00 96.12 95 THR A N 1
ATOM 724 C CA . THR A 1 95 ? -9.873 -5.933 10.652 1.00 96.12 95 THR A CA 1
ATOM 725 C C . THR A 1 95 ? -9.364 -5.458 11.996 1.00 96.12 95 THR A C 1
ATOM 727 O O . THR A 1 95 ? -9.974 -5.719 13.028 1.00 96.12 95 THR A O 1
ATOM 730 N N . THR A 1 96 ? -8.264 -4.721 11.970 1.00 97.88 96 THR A N 1
ATOM 731 C CA . THR A 1 96 ? -7.734 -3.974 13.105 1.00 97.88 96 THR A CA 1
ATOM 732 C C . THR A 1 96 ? -7.738 -2.494 12.749 1.00 97.88 96 THR A C 1
ATOM 734 O O . THR A 1 96 ? -7.305 -2.122 11.663 1.00 97.88 96 THR A O 1
ATOM 737 N N . LEU A 1 97 ? -8.213 -1.652 13.661 1.00 98.38 97 LEU A N 1
ATOM 738 C CA . LEU A 1 97 ? -8.127 -0.199 13.577 1.00 98.38 97 LEU A CA 1
ATOM 739 C C . LEU A 1 97 ? -7.159 0.297 14.652 1.00 98.38 97 LEU A C 1
ATOM 741 O O . LEU A 1 97 ? -7.373 0.062 15.842 1.00 98.38 97 LEU A O 1
ATOM 745 N N . LEU A 1 98 ? -6.106 0.992 14.232 1.00 98.25 98 LEU A N 1
ATOM 746 C CA . LEU A 1 98 ? -5.117 1.618 15.104 1.00 98.25 98 LEU A CA 1
ATOM 747 C C . LEU A 1 98 ? -5.198 3.133 14.929 1.00 98.25 98 LEU A C 1
ATOM 749 O O . LEU A 1 98 ? -5.018 3.631 13.819 1.00 98.25 98 LEU A O 1
ATOM 753 N N . LYS A 1 99 ? -5.420 3.885 16.010 1.00 97.94 99 LYS A N 1
ATOM 754 C CA . LYS A 1 99 ? -5.368 5.353 15.975 1.00 97.94 99 LYS A CA 1
ATOM 755 C C . LYS A 1 99 ? -4.015 5.841 16.473 1.00 97.94 99 LYS A C 1
ATOM 757 O O . LYS A 1 99 ? -3.681 5.647 17.642 1.00 97.94 99 LYS A O 1
ATOM 762 N N . ARG A 1 100 ? -3.245 6.522 15.628 1.00 96.38 100 ARG A N 1
ATOM 763 C CA . ARG A 1 100 ? -1.946 7.105 16.001 1.00 96.38 100 ARG A CA 1
ATOM 764 C C . ARG A 1 100 ? -2.114 8.357 16.856 1.00 96.38 100 ARG A C 1
ATOM 766 O O . ARG A 1 100 ? -3.058 9.117 16.663 1.00 96.38 100 ARG A O 1
ATOM 773 N N . LYS A 1 101 ? -1.167 8.593 17.769 1.00 94.44 101 LYS A N 1
ATOM 774 C CA . LYS A 1 101 ? -1.104 9.829 18.571 1.00 94.44 101 LYS A CA 1
ATOM 775 C C . LYS A 1 101 ? -0.707 11.045 17.731 1.00 94.44 101 LYS A C 1
ATOM 777 O O . LYS A 1 101 ? -1.266 12.117 17.915 1.00 94.44 101 LYS A O 1
ATOM 782 N N . LEU A 1 102 ? 0.255 10.869 16.823 1.00 91.12 102 LEU A N 1
ATOM 783 C CA . LEU A 1 102 ? 0.835 11.931 15.999 1.00 91.12 102 LEU A CA 1
ATOM 784 C C . LEU A 1 102 ? 0.905 11.494 14.532 1.00 91.12 102 LEU A C 1
ATOM 786 O O . LEU A 1 102 ? 1.137 10.318 14.243 1.00 91.12 102 LEU A O 1
ATOM 790 N N . ASN A 1 103 ? 0.753 12.450 13.612 1.00 88.31 103 ASN A N 1
ATOM 791 C CA . ASN A 1 103 ? 0.907 12.240 12.167 1.00 88.31 103 ASN A CA 1
ATOM 792 C C . ASN A 1 103 ? 2.335 12.571 11.680 1.00 88.31 103 ASN A C 1
ATOM 794 O O . ASN A 1 103 ? 2.528 13.258 10.680 1.00 88.31 103 ASN A O 1
ATOM 798 N N . GLU A 1 104 ? 3.353 12.120 12.410 1.00 88.06 104 GLU A N 1
ATOM 799 C CA . GLU A 1 104 ? 4.761 12.287 12.021 1.00 88.06 104 GLU A CA 1
ATOM 800 C C . GLU A 1 104 ? 5.188 11.174 11.057 1.00 88.06 104 GLU A C 1
ATOM 802 O O . GLU A 1 104 ? 4.751 10.037 11.205 1.00 88.06 104 GLU A O 1
ATOM 807 N N . GLY A 1 105 ? 6.000 11.468 10.039 1.00 85.56 105 GLY A N 1
ATOM 808 C CA . GLY A 1 105 ? 6.432 10.468 9.043 1.00 85.56 105 GLY A CA 1
ATOM 809 C C . GLY A 1 105 ? 5.335 9.944 8.106 1.00 85.56 105 GLY A C 1
ATOM 810 O O . GLY A 1 105 ? 5.590 9.021 7.334 1.00 85.56 105 GLY A O 1
ATOM 811 N N . MET A 1 106 ? 4.134 10.536 8.160 1.00 90.06 106 MET A N 1
ATOM 812 C CA . MET A 1 106 ? 3.022 10.297 7.230 1.00 90.06 106 MET A CA 1
ATOM 813 C C . MET A 1 106 ? 2.729 8.794 7.032 1.00 90.06 106 MET A C 1
ATOM 815 O O . MET A 1 106 ? 2.570 8.068 8.019 1.00 90.06 106 MET A O 1
ATOM 819 N N . ASP A 1 107 ? 2.655 8.336 5.778 1.00 91.25 107 ASP A N 1
ATOM 820 C CA . ASP A 1 107 ? 2.235 6.983 5.410 1.00 91.25 107 ASP A CA 1
ATOM 821 C C . ASP A 1 107 ? 3.226 5.906 5.845 1.00 91.25 107 ASP A C 1
ATOM 823 O O . ASP A 1 107 ? 2.823 4.886 6.399 1.00 91.25 107 ASP A O 1
ATOM 827 N N . PHE A 1 108 ? 4.530 6.138 5.681 1.00 92.75 108 PHE A N 1
ATOM 828 C CA . PHE A 1 108 ? 5.542 5.157 6.079 1.00 92.75 108 PHE A CA 1
ATOM 829 C C . PHE A 1 108 ? 5.531 4.902 7.585 1.00 92.75 108 PHE A C 1
ATOM 831 O O . PHE A 1 108 ? 5.620 3.752 8.006 1.00 92.75 108 PHE A O 1
ATOM 838 N N . ALA A 1 109 ? 5.321 5.935 8.403 1.00 92.75 109 ALA A N 1
ATOM 839 C CA . ALA A 1 109 ? 5.172 5.753 9.845 1.00 92.75 109 ALA A CA 1
ATOM 840 C C . ALA A 1 109 ? 3.852 5.054 10.227 1.00 92.75 109 ALA A C 1
ATOM 842 O O . ALA A 1 109 ? 3.795 4.324 11.222 1.00 92.75 109 ALA A O 1
ATOM 843 N N . ALA A 1 110 ? 2.787 5.228 9.438 1.00 95.50 110 ALA A N 1
ATOM 844 C CA . ALA A 1 110 ? 1.550 4.472 9.612 1.00 95.50 110 ALA A CA 1
ATOM 845 C C . ALA A 1 110 ? 1.748 2.983 9.271 1.00 95.50 110 ALA A C 1
ATOM 847 O O . ALA A 1 110 ? 1.344 2.104 10.036 1.00 95.50 110 ALA A O 1
ATOM 848 N N . HIS A 1 111 ? 2.465 2.683 8.191 1.00 97.12 111 HIS A N 1
ATOM 849 C CA . HIS A 1 111 ? 2.859 1.319 7.844 1.00 97.12 111 HIS A CA 1
ATOM 850 C C . HIS A 1 111 ? 3.800 0.704 8.884 1.00 97.12 111 HIS A C 1
ATOM 852 O O . HIS A 1 111 ? 3.585 -0.436 9.297 1.00 97.12 111 HIS A O 1
ATOM 858 N N . ASN A 1 112 ? 4.754 1.477 9.411 1.00 96.19 112 ASN A N 1
ATOM 859 C CA . ASN A 1 112 ? 5.590 1.047 10.529 1.00 96.19 112 ASN A CA 1
ATOM 860 C C . ASN A 1 112 ? 4.742 0.682 11.753 1.00 96.19 112 ASN A C 1
ATOM 862 O O . ASN A 1 112 ? 4.950 -0.356 12.364 1.00 96.19 112 ASN A O 1
ATOM 866 N N . THR A 1 113 ? 3.711 1.478 12.060 1.00 96.94 113 THR A N 1
ATOM 867 C CA . THR A 1 113 ? 2.774 1.185 13.158 1.00 96.94 113 THR A CA 1
ATOM 868 C C . THR A 1 113 ? 2.082 -0.169 12.963 1.00 96.94 113 THR A C 1
ATOM 870 O O . THR A 1 113 ? 1.970 -0.936 13.917 1.00 96.94 113 THR A O 1
ATOM 873 N N . THR A 1 114 ? 1.670 -0.503 11.733 1.00 97.81 114 THR A N 1
ATOM 874 C CA . THR A 1 114 ? 1.124 -1.837 11.413 1.00 97.81 114 THR A CA 1
ATOM 875 C C . THR A 1 114 ? 2.146 -2.938 11.697 1.00 97.81 114 THR A C 1
ATOM 877 O O . THR A 1 114 ? 1.830 -3.924 12.363 1.00 97.81 114 THR A O 1
ATOM 880 N N . ILE A 1 115 ? 3.375 -2.764 11.209 1.00 97.19 115 ILE A N 1
ATOM 881 C CA . ILE A 1 115 ? 4.459 -3.742 11.345 1.00 97.19 115 ILE A CA 1
ATOM 882 C C . ILE A 1 115 ? 4.804 -3.954 12.822 1.00 97.19 115 ILE A C 1
ATOM 884 O O . ILE A 1 115 ? 4.771 -5.091 13.292 1.00 97.19 115 ILE A O 1
ATOM 888 N N . SER A 1 116 ? 5.065 -2.879 13.571 1.00 96.69 116 SER A N 1
ATOM 889 C CA . SER A 1 116 ? 5.390 -2.939 14.999 1.00 96.69 116 SER A CA 1
ATOM 890 C C . SER A 1 116 ? 4.262 -3.568 15.816 1.00 96.69 116 SER A C 1
ATOM 892 O O . SER A 1 116 ? 4.524 -4.363 16.717 1.00 96.69 116 SER A O 1
ATOM 894 N N . TYR A 1 117 ? 3.001 -3.271 15.482 1.00 96.94 117 TYR A N 1
ATOM 895 C CA . TYR A 1 117 ? 1.850 -3.841 16.179 1.00 96.94 117 TYR A CA 1
ATOM 896 C C . TYR A 1 117 ? 1.815 -5.358 15.985 1.00 96.94 117 TYR A C 1
ATOM 898 O O . TYR A 1 117 ? 1.802 -6.114 16.955 1.00 96.94 117 TYR A O 1
ATOM 906 N N . LEU A 1 118 ? 1.919 -5.820 14.739 1.00 96.31 118 LEU A N 1
ATOM 907 C CA . LEU A 1 118 ? 1.918 -7.247 14.421 1.00 96.31 118 LEU A CA 1
ATOM 908 C C . LEU A 1 118 ? 3.163 -7.984 14.930 1.00 96.31 118 LEU A C 1
ATOM 910 O O . LEU A 1 118 ? 3.071 -9.170 15.244 1.00 96.31 118 LEU A O 1
ATOM 914 N N . GLN A 1 119 ? 4.316 -7.319 15.031 1.00 95.31 119 GLN A N 1
ATOM 915 C CA . GLN A 1 119 ? 5.503 -7.874 15.690 1.00 95.31 119 GLN A CA 1
ATOM 916 C C . GLN A 1 119 ? 5.269 -8.063 17.191 1.00 95.31 119 GLN A C 1
ATOM 918 O O . GLN A 1 119 ? 5.610 -9.120 17.718 1.00 95.31 119 GLN A O 1
ATOM 923 N N . SER A 1 120 ? 4.634 -7.093 17.860 1.00 94.94 120 SER A N 1
ATOM 924 C CA . SER A 1 120 ? 4.310 -7.180 19.293 1.00 94.94 120 SER A CA 1
ATOM 925 C C . SER A 1 120 ? 3.322 -8.310 19.618 1.00 94.94 120 SER A C 1
ATOM 927 O O . SER A 1 120 ? 3.338 -8.857 20.718 1.00 94.94 120 SER A O 1
ATOM 929 N N . GLU A 1 121 ? 2.502 -8.705 18.641 1.00 93.31 121 GLU A N 1
ATOM 930 C CA . GLU A 1 121 ? 1.579 -9.846 18.720 1.00 93.31 121 GLU A CA 1
ATOM 931 C C . GLU A 1 121 ? 2.192 -11.166 18.210 1.00 93.31 121 GLU A C 1
ATOM 933 O O . GLU A 1 121 ? 1.510 -12.194 18.165 1.00 93.31 121 GLU A O 1
ATOM 938 N N . ASN A 1 122 ? 3.455 -11.155 17.765 1.00 93.94 122 ASN A N 1
ATOM 939 C CA . ASN A 1 122 ? 4.107 -12.275 17.077 1.00 93.94 122 ASN A CA 1
ATOM 940 C C . ASN A 1 122 ? 3.297 -12.811 15.870 1.00 93.94 122 ASN A C 1
ATOM 942 O O . ASN A 1 122 ? 3.339 -13.996 15.546 1.00 93.94 122 ASN A O 1
ATOM 946 N N . GLN A 1 123 ? 2.543 -11.936 15.197 1.00 94.25 123 GLN A N 1
ATOM 947 C CA . GLN A 1 123 ? 1.678 -12.283 14.065 1.00 94.25 123 GLN A CA 1
ATOM 948 C C . GLN A 1 123 ? 2.304 -11.961 12.711 1.00 94.25 123 GLN A C 1
ATOM 950 O O . GLN A 1 123 ? 1.877 -12.529 11.713 1.00 94.25 123 GLN A O 1
ATOM 955 N N . LEU A 1 124 ? 3.307 -11.076 12.639 1.00 94.69 124 LEU A N 1
ATOM 956 C CA . LEU A 1 124 ? 3.832 -10.604 11.350 1.00 94.69 124 LEU A CA 1
ATOM 957 C C . LEU A 1 124 ? 4.284 -11.757 10.435 1.00 94.69 124 LEU A C 1
ATOM 959 O O . LEU A 1 124 ? 4.008 -11.733 9.242 1.00 94.69 124 LEU A O 1
ATOM 963 N N . LYS A 1 125 ? 4.916 -12.797 10.994 1.00 93.75 125 LYS A N 1
ATOM 964 C CA . LYS A 1 125 ? 5.510 -13.909 10.228 1.00 93.75 125 LYS A CA 1
ATOM 965 C C . LYS A 1 125 ? 4.514 -14.837 9.525 1.00 93.75 125 LYS A C 1
ATOM 967 O O . LYS A 1 125 ? 4.925 -15.697 8.748 1.00 93.75 125 LYS A O 1
ATOM 972 N N . ARG A 1 126 ? 3.215 -14.698 9.799 1.00 93.94 126 ARG A N 1
ATOM 973 C CA . ARG A 1 126 ? 2.183 -15.563 9.210 1.00 93.94 126 ARG A CA 1
ATOM 974 C C . ARG A 1 126 ? 1.675 -15.082 7.855 1.00 93.94 126 ARG A C 1
ATOM 976 O O . ARG A 1 126 ? 0.915 -15.808 7.227 1.00 93.94 126 ARG A O 1
ATOM 983 N N . TYR A 1 127 ? 2.011 -13.861 7.445 1.00 94.81 127 TYR A N 1
ATOM 984 C CA . TYR A 1 127 ? 1.499 -13.302 6.199 1.00 94.81 127 TYR A CA 1
ATOM 985 C C . TYR A 1 127 ? 2.423 -13.649 5.040 1.00 94.81 127 TYR A C 1
ATOM 987 O O . TYR A 1 127 ? 3.637 -13.459 5.123 1.00 94.81 127 TYR A O 1
ATOM 995 N N . ARG A 1 128 ? 1.833 -14.135 3.948 1.00 91.50 128 ARG A N 1
ATOM 996 C CA . ARG A 1 128 ? 2.572 -14.486 2.729 1.00 91.50 128 ARG A CA 1
ATOM 997 C C . ARG A 1 128 ? 2.958 -13.245 1.925 1.00 91.50 128 ARG A C 1
ATOM 999 O O . ARG A 1 128 ? 4.075 -13.142 1.420 1.00 91.50 128 ARG A O 1
ATOM 1006 N N . TYR A 1 129 ? 2.008 -12.323 1.805 1.00 95.75 129 TYR A N 1
ATOM 1007 C CA . TYR A 1 129 ? 2.159 -11.057 1.102 1.00 95.75 129 TYR A CA 1
ATOM 1008 C C . TYR A 1 129 ? 1.686 -9.919 1.994 1.00 95.75 129 TYR A C 1
ATOM 1010 O O . TYR A 1 129 ? 0.728 -10.075 2.757 1.00 95.75 129 TYR A O 1
ATOM 1018 N N . ILE A 1 130 ? 2.354 -8.777 1.876 1.00 97.62 130 ILE A N 1
ATOM 1019 C CA . ILE A 1 130 ? 2.008 -7.567 2.610 1.00 97.62 130 ILE A CA 1
ATOM 1020 C C . ILE A 1 130 ? 1.789 -6.446 1.606 1.00 97.62 130 ILE A C 1
ATOM 1022 O O . ILE A 1 130 ? 2.672 -6.141 0.808 1.00 97.62 130 ILE A O 1
ATOM 1026 N N . PHE A 1 131 ? 0.605 -5.851 1.659 1.00 97.81 131 PHE A N 1
ATOM 1027 C CA . PHE A 1 131 ? 0.201 -4.703 0.866 1.00 97.81 131 PHE A CA 1
ATOM 1028 C C . PHE A 1 131 ? 0.268 -3.445 1.719 1.00 97.81 131 PHE A C 1
ATOM 1030 O O . PHE A 1 131 ? -0.151 -3.439 2.876 1.00 97.81 131 PHE A O 1
ATOM 1037 N N . PHE A 1 132 ? 0.750 -2.372 1.113 1.00 97.81 132 PHE A N 1
ATOM 1038 C CA . PHE A 1 132 ? 0.855 -1.048 1.696 1.00 97.81 132 PHE A CA 1
ATOM 1039 C C . PHE A 1 132 ? 0.090 -0.082 0.803 1.00 97.81 132 PHE A C 1
ATOM 1041 O O . PHE A 1 132 ? 0.454 0.127 -0.356 1.00 97.81 132 PHE A O 1
ATOM 1048 N N . LEU A 1 133 ? -1.009 0.442 1.338 1.00 97.31 133 LEU A N 1
ATOM 1049 C CA . LEU A 1 133 ? -1.927 1.342 0.652 1.00 97.31 133 LEU A CA 1
ATOM 1050 C C . LEU A 1 133 ? -2.087 2.626 1.468 1.00 97.31 133 LEU A C 1
ATOM 1052 O O . LEU A 1 133 ? -2.126 2.562 2.696 1.00 97.31 133 LEU A O 1
ATOM 1056 N N . ASN A 1 134 ? -2.257 3.777 0.825 1.00 95.50 134 ASN A N 1
ATOM 1057 C CA . ASN A 1 134 ? -2.609 5.014 1.527 1.00 95.50 134 ASN A CA 1
ATOM 1058 C C . ASN A 1 134 ? -3.950 5.599 1.057 1.00 95.50 134 ASN A C 1
ATOM 1060 O O . ASN A 1 134 ? -4.506 5.192 0.041 1.00 95.50 134 ASN A O 1
ATOM 1064 N N . SER A 1 135 ? -4.469 6.599 1.770 1.00 94.56 135 SER A N 1
ATOM 1065 C CA . SER A 1 135 ? -5.779 7.196 1.476 1.00 94.56 135 SER A CA 1
ATOM 1066 C C . SER A 1 135 ? -5.858 8.009 0.176 1.00 94.56 135 SER A C 1
ATOM 1068 O O . SER A 1 135 ? -6.940 8.480 -0.186 1.00 94.56 135 SER A O 1
ATOM 1070 N N . SER A 1 136 ? -4.750 8.173 -0.554 1.00 92.12 136 SER A N 1
ATOM 1071 C CA . SER A 1 136 ? -4.744 8.889 -1.835 1.00 92.12 136 SER A CA 1
ATOM 1072 C C . SER A 1 136 ? -5.282 8.056 -3.005 1.00 92.12 136 SER A C 1
ATOM 1074 O O . SER A 1 136 ? -5.685 8.632 -4.016 1.00 92.12 136 SER A O 1
ATOM 1076 N N . ILE A 1 137 ? -5.369 6.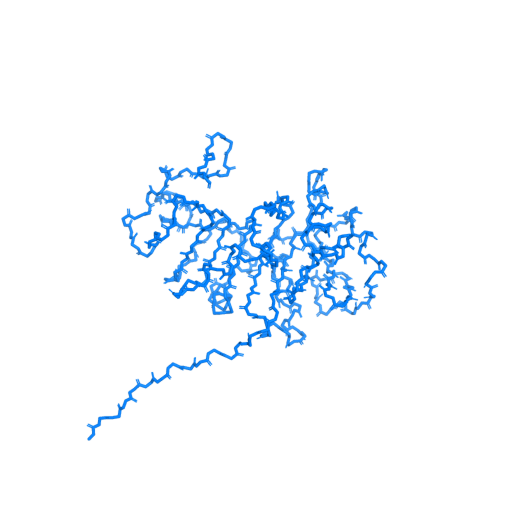728 -2.860 1.00 91.38 137 ILE A N 1
ATOM 1077 C CA . ILE A 1 137 ? -5.888 5.832 -3.902 1.00 91.38 137 ILE A CA 1
ATOM 1078 C C . ILE A 1 137 ? -7.378 5.539 -3.689 1.00 91.38 137 ILE A C 1
ATOM 1080 O O . ILE A 1 137 ? -7.823 5.348 -2.563 1.00 91.38 137 ILE A O 1
ATOM 1084 N N . ARG A 1 138 ? -8.153 5.461 -4.779 1.00 90.62 138 ARG A N 1
ATOM 1085 C CA . ARG A 1 138 ? -9.583 5.092 -4.736 1.00 90.62 138 ARG A CA 1
ATOM 1086 C C . ARG A 1 138 ? -9.846 3.600 -4.916 1.00 90.62 138 ARG A C 1
ATOM 1088 O O . ARG A 1 138 ? -10.915 3.144 -4.553 1.00 90.62 138 ARG A O 1
ATOM 1095 N N . GLY A 1 139 ? -8.929 2.873 -5.553 1.00 86.06 139 GLY A N 1
ATOM 1096 C CA . GLY A 1 139 ? -9.147 1.489 -5.976 1.00 86.06 139 GLY A CA 1
ATOM 1097 C C . GLY A 1 139 ? -9.466 0.521 -4.827 1.00 86.06 139 GLY A C 1
ATOM 1098 O O . GLY A 1 139 ? -9.486 0.909 -3.664 1.00 86.06 139 GLY A O 1
ATOM 1099 N N . PRO A 1 140 ? -9.687 -0.761 -5.135 1.00 88.50 140 PRO A N 1
ATOM 1100 C CA . PRO A 1 140 ? -9.478 -1.399 -6.425 1.00 88.50 140 PRO A CA 1
ATOM 1101 C C . PRO A 1 140 ? -10.689 -1.269 -7.354 1.00 88.50 140 PRO A C 1
ATOM 1103 O O . PRO A 1 140 ? -11.838 -1.313 -6.923 1.00 88.50 140 PRO A O 1
ATOM 1106 N N . PHE A 1 141 ? -10.412 -1.173 -8.653 1.00 87.50 141 PHE A N 1
ATOM 1107 C CA . PHE A 1 141 ? -11.407 -1.351 -9.706 1.00 87.50 141 PHE A CA 1
ATOM 1108 C C . PHE A 1 141 ? -11.144 -2.704 -10.359 1.00 87.50 141 PHE A C 1
ATOM 1110 O O . PHE A 1 141 ? -10.128 -2.872 -11.030 1.00 87.50 141 PHE A O 1
ATOM 1117 N N . VAL A 1 142 ? -12.029 -3.674 -10.130 1.00 85.25 142 VAL A N 1
ATOM 1118 C CA . VAL A 1 142 ? -11.940 -5.005 -10.743 1.00 85.25 142 VAL A CA 1
ATOM 1119 C C . VAL A 1 142 ? -12.943 -5.056 -11.894 1.00 85.25 142 VAL A C 1
ATOM 1121 O O . VAL A 1 142 ? -14.147 -4.976 -11.646 1.00 85.25 142 VAL A O 1
ATOM 1124 N N . PRO A 1 143 ? -12.489 -5.125 -13.157 1.00 85.31 143 PRO A N 1
ATOM 1125 C CA . PRO A 1 143 ? -13.399 -5.188 -14.290 1.00 85.31 143 PRO A CA 1
ATOM 1126 C C . PRO A 1 143 ? -14.225 -6.484 -14.295 1.00 85.31 143 PRO A C 1
ATOM 1128 O O . PRO A 1 143 ? -13.699 -7.534 -13.927 1.00 85.31 143 PRO A O 1
ATOM 1131 N N . PRO A 1 144 ? -15.473 -6.461 -14.801 1.00 85.44 144 PRO A N 1
ATOM 1132 C CA . PRO A 1 144 ? -16.353 -7.635 -14.813 1.00 85.44 144 PRO A CA 1
ATOM 1133 C C . PRO A 1 144 ? -15.875 -8.761 -15.743 1.00 85.44 144 PRO A C 1
ATOM 1135 O O . PRO A 1 144 ? -16.406 -9.862 -15.688 1.00 85.44 144 PRO A O 1
ATOM 1138 N N . TYR A 1 145 ? -14.894 -8.495 -16.612 1.00 89.69 145 TYR A N 1
ATOM 1139 C CA . TYR A 1 145 ? -14.279 -9.505 -17.477 1.00 89.69 145 TYR A CA 1
ATOM 1140 C C . TYR A 1 145 ? -13.146 -10.285 -16.795 1.00 89.69 145 TYR A C 1
ATOM 1142 O O . TYR A 1 145 ? -12.530 -11.138 -17.435 1.00 89.69 145 TYR A O 1
ATOM 1150 N N . MET A 1 146 ? -12.817 -9.976 -15.536 1.00 88.94 146 MET A N 1
ATOM 1151 C CA . MET A 1 146 ? -11.871 -10.789 -14.778 1.00 88.94 146 MET A CA 1
ATOM 1152 C C . MET A 1 146 ? -12.462 -12.182 -14.511 1.00 88.94 146 MET A C 1
ATOM 1154 O O . MET A 1 146 ? -13.683 -12.313 -14.412 1.00 88.94 146 MET A O 1
ATOM 1158 N N . PRO A 1 147 ? -11.621 -13.229 -14.410 1.00 88.62 147 PRO A N 1
ATOM 1159 C CA . PRO A 1 147 ? -12.096 -14.575 -14.116 1.00 88.62 147 PRO A CA 1
ATOM 1160 C C . PRO A 1 147 ? -12.944 -14.634 -12.841 1.00 88.62 147 PRO A C 1
ATOM 1162 O O . PRO A 1 147 ? -12.726 -13.871 -11.899 1.00 88.62 147 PRO A O 1
ATOM 1165 N N . GLU A 1 148 ? -13.877 -15.584 -12.786 1.00 85.88 148 GLU A N 1
ATOM 1166 C CA . GLU A 1 148 ? -14.643 -15.847 -11.568 1.00 85.88 148 GLU A CA 1
ATOM 1167 C C . GLU A 1 148 ? -13.698 -16.138 -10.390 1.00 85.88 148 GLU A C 1
ATOM 1169 O O . GLU A 1 148 ? -12.744 -16.910 -10.507 1.00 85.88 148 GLU A O 1
ATOM 1174 N N . GLY A 1 149 ? -13.950 -15.490 -9.251 1.00 84.81 149 GLY A N 1
ATOM 1175 C CA . GLY A 1 149 ? -13.124 -15.619 -8.050 1.00 84.81 149 GLY A CA 1
ATOM 1176 C C . GLY A 1 149 ? -11.833 -14.793 -8.045 1.00 84.81 149 GLY A C 1
ATOM 1177 O O . GLY A 1 149 ? -11.095 -14.885 -7.062 1.00 84.81 149 GLY A O 1
ATOM 1178 N N . TRP A 1 150 ? -11.569 -13.991 -9.085 1.00 88.38 150 TRP A N 1
ATOM 1179 C CA . TRP A 1 150 ? -10.446 -13.053 -9.119 1.00 88.38 150 TRP A CA 1
ATOM 1180 C C . TRP A 1 150 ? -10.577 -11.990 -8.023 1.00 88.38 150 TRP A C 1
ATOM 1182 O O . TRP A 1 150 ? -11.559 -11.248 -7.963 1.00 88.38 150 TRP A O 1
ATOM 1192 N N . GLN A 1 151 ? -9.560 -11.881 -7.175 1.00 90.00 151 GLN A N 1
ATOM 1193 C CA . GLN A 1 151 ? -9.452 -10.854 -6.148 1.00 90.00 151 GLN A CA 1
ATOM 1194 C C . GLN A 1 151 ? -8.571 -9.710 -6.641 1.00 90.00 151 GLN A C 1
ATOM 1196 O O . GLN A 1 151 ? -7.630 -9.896 -7.407 1.00 90.00 151 GLN A O 1
ATOM 1201 N N . TRP A 1 152 ? -8.821 -8.489 -6.174 1.00 92.12 152 TRP A N 1
ATOM 1202 C CA . TRP A 1 152 ? -8.020 -7.335 -6.593 1.00 92.12 152 TRP A CA 1
ATOM 1203 C C . TRP A 1 152 ? -6.522 -7.486 -6.281 1.00 92.12 152 TRP A C 1
ATOM 1205 O O . TRP A 1 152 ? -5.680 -6.954 -7.006 1.00 92.12 152 TRP A O 1
ATOM 1215 N N . THR A 1 153 ? -6.182 -8.235 -5.230 1.00 94.00 153 THR A N 1
ATOM 1216 C CA . THR A 1 153 ? -4.800 -8.566 -4.871 1.00 94.00 153 THR A CA 1
ATOM 1217 C C . THR A 1 153 ? -4.111 -9.428 -5.915 1.00 94.00 153 THR A C 1
ATOM 1219 O O . THR A 1 153 ? -2.889 -9.343 -6.039 1.00 94.00 153 THR A O 1
ATOM 1222 N N . ASP A 1 154 ? -4.867 -10.212 -6.689 1.00 93.44 154 ASP A N 1
ATOM 1223 C CA . ASP A 1 154 ? -4.323 -11.134 -7.688 1.00 93.44 154 ASP A CA 1
ATOM 1224 C C . ASP A 1 154 ? -3.556 -10.392 -8.782 1.00 93.44 154 ASP A C 1
ATOM 1226 O O . ASP A 1 154 ? -2.562 -10.906 -9.288 1.00 93.44 154 ASP A O 1
ATOM 1230 N N . ALA A 1 155 ? -3.916 -9.132 -9.059 1.00 92.88 155 ALA A N 1
ATOM 1231 C CA . ALA A 1 155 ? -3.169 -8.273 -9.976 1.00 92.88 155 ALA A CA 1
ATOM 1232 C C . ALA A 1 155 ? -1.700 -8.074 -9.551 1.00 92.88 155 ALA A C 1
ATOM 1234 O O . ALA A 1 155 ? -0.815 -7.996 -10.405 1.00 92.88 155 ALA A O 1
ATOM 1235 N N . PHE A 1 156 ? -1.438 -8.003 -8.242 1.00 95.38 156 PHE A N 1
ATOM 1236 C CA . PHE A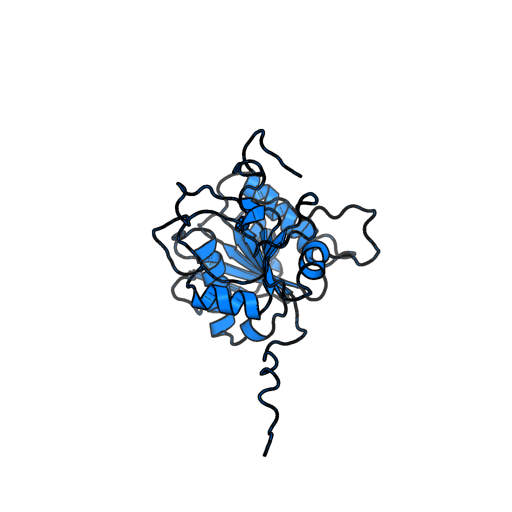 1 156 ? -0.092 -7.857 -7.686 1.00 95.38 156 PHE A CA 1
ATOM 1237 C C . PHE A 1 156 ? 0.553 -9.218 -7.422 1.00 95.38 156 PHE A C 1
ATOM 1239 O O . PHE A 1 156 ? 1.704 -9.443 -7.797 1.00 95.38 156 PHE A O 1
ATOM 1246 N N . THR A 1 157 ? -0.168 -10.144 -6.785 1.00 94.44 157 THR A N 1
ATOM 1247 C CA . THR A 1 157 ? 0.405 -11.432 -6.365 1.00 94.44 157 THR A CA 1
ATOM 1248 C C . THR A 1 157 ? 0.755 -12.328 -7.548 1.00 94.44 157 THR A C 1
ATOM 1250 O O . THR A 1 157 ? 1.739 -13.061 -7.458 1.00 94.44 157 THR A O 1
ATOM 1253 N N . SER A 1 158 ? 0.064 -12.213 -8.691 1.00 93.56 158 SER A N 1
ATOM 1254 C CA . SER A 1 158 ? 0.434 -12.932 -9.919 1.00 93.56 158 SER A CA 1
ATOM 1255 C C . SER A 1 158 ? 1.787 -12.495 -10.494 1.00 93.56 158 SER A C 1
ATOM 1257 O O . SER A 1 158 ? 2.345 -13.192 -11.340 1.00 93.56 158 SER A O 1
ATOM 1259 N N . ARG A 1 159 ? 2.308 -11.337 -10.067 1.00 94.50 159 ARG A N 1
ATOM 1260 C CA . ARG A 1 159 ? 3.611 -10.786 -10.471 1.00 94.50 159 ARG A CA 1
ATOM 1261 C C . ARG A 1 159 ? 4.708 -11.003 -9.432 1.00 94.50 159 ARG A C 1
ATOM 1263 O O . ARG A 1 159 ? 5.881 -10.920 -9.776 1.00 94.50 159 ARG A O 1
ATOM 1270 N N . LEU A 1 160 ? 4.355 -11.350 -8.193 1.00 94.12 160 LEU A N 1
ATOM 1271 C CA . LEU A 1 160 ? 5.293 -11.739 -7.129 1.00 94.12 160 LEU A CA 1
ATOM 1272 C C . LEU A 1 160 ? 5.758 -13.197 -7.315 1.00 94.12 160 LEU A C 1
ATOM 1274 O O . LEU A 1 160 ? 5.564 -14.060 -6.455 1.00 94.12 160 LEU A O 1
ATOM 1278 N N . VAL A 1 161 ? 6.338 -13.470 -8.485 1.00 89.69 161 VAL A N 1
ATOM 1279 C CA . VAL A 1 161 ? 6.854 -14.771 -8.935 1.00 89.69 161 VAL A CA 1
ATOM 1280 C C . VAL A 1 161 ? 8.275 -14.602 -9.482 1.00 89.69 161 VAL A C 1
ATOM 1282 O O . VAL A 1 161 ? 8.730 -13.484 -9.695 1.00 89.69 161 VAL A O 1
ATOM 1285 N N . ASN A 1 162 ? 9.001 -15.697 -9.730 1.00 87.12 162 ASN A N 1
ATOM 1286 C CA . ASN A 1 162 ? 10.326 -15.662 -10.378 1.00 87.12 162 ASN A CA 1
ATOM 1287 C C . ASN A 1 162 ? 11.335 -14.701 -9.711 1.00 87.12 162 ASN A C 1
ATOM 1289 O O . ASN A 1 162 ? 12.055 -13.967 -10.389 1.00 87.12 162 ASN A O 1
ATOM 1293 N N . SER A 1 163 ? 11.375 -14.711 -8.374 1.00 89.50 163 SER A N 1
ATOM 1294 C CA . SER A 1 163 ? 12.236 -13.847 -7.547 1.00 89.50 163 SER A CA 1
ATOM 1295 C C . SER A 1 163 ? 11.884 -12.354 -7.562 1.00 89.50 163 SER A C 1
ATOM 1297 O O . SER A 1 163 ? 12.688 -11.548 -7.102 1.00 89.50 163 SER A O 1
ATOM 1299 N N . VAL A 1 164 ? 10.704 -11.965 -8.056 1.00 93.38 164 VAL A N 1
ATOM 1300 C CA . VAL A 1 164 ? 10.160 -10.617 -7.837 1.00 93.38 164 VAL A CA 1
ATOM 1301 C C . VAL A 1 164 ? 9.690 -10.496 -6.388 1.00 93.38 164 VAL A C 1
ATOM 1303 O O . VAL A 1 164 ? 8.844 -11.268 -5.936 1.00 93.38 164 VAL A O 1
ATOM 1306 N N . HIS A 1 165 ? 10.234 -9.515 -5.667 1.00 94.44 165 HIS A N 1
ATOM 1307 C CA . HIS A 1 165 ? 9.987 -9.319 -4.236 1.00 94.44 165 HIS A CA 1
ATOM 1308 C C . HIS A 1 165 ? 9.092 -8.121 -3.915 1.00 94.44 165 HIS A C 1
ATOM 1310 O O . HIS A 1 165 ? 8.570 -8.044 -2.801 1.00 94.44 165 HIS A O 1
ATOM 1316 N N . ALA A 1 166 ? 8.883 -7.218 -4.876 1.00 95.94 166 ALA A N 1
ATOM 1317 C CA . ALA A 1 166 ? 7.991 -6.075 -4.735 1.00 95.94 166 ALA A CA 1
ATOM 1318 C C . ALA A 1 166 ? 7.281 -5.746 -6.055 1.00 95.94 166 ALA A C 1
ATOM 1320 O O . ALA A 1 166 ? 7.888 -5.799 -7.125 1.00 95.94 166 ALA A O 1
ATOM 1321 N N . VAL A 1 167 ? 6.002 -5.383 -5.966 1.00 96.56 167 VAL A N 1
ATOM 1322 C CA . VAL A 1 167 ? 5.175 -4.942 -7.094 1.00 96.56 167 VAL A CA 1
ATOM 1323 C C . VAL A 1 167 ? 4.422 -3.683 -6.693 1.00 96.56 167 VAL A C 1
ATOM 1325 O O . VAL A 1 167 ? 3.763 -3.685 -5.658 1.00 96.56 167 VAL A O 1
ATOM 1328 N N . SER A 1 168 ? 4.475 -2.624 -7.500 1.00 95.06 168 SER A N 1
ATOM 1329 C CA . SER A 1 168 ? 3.672 -1.408 -7.279 1.00 95.06 168 SER A CA 1
ATOM 1330 C C . SER A 1 168 ? 2.687 -1.151 -8.414 1.00 95.06 168 SER A C 1
ATOM 1332 O O . SER A 1 168 ? 2.886 -1.605 -9.545 1.00 95.06 168 SER A O 1
ATOM 1334 N N . SER A 1 169 ? 1.625 -0.399 -8.122 1.00 93.44 169 SER A N 1
ATOM 1335 C CA . SER A 1 169 ? 0.702 0.111 -9.138 1.00 93.44 169 SER A CA 1
ATOM 1336 C C . SER A 1 169 ? 1.419 0.920 -10.216 1.00 93.44 169 SER A C 1
ATOM 1338 O O . SER A 1 169 ? 1.003 0.884 -11.369 1.00 93.44 169 SER A O 1
ATOM 1340 N N . SER A 1 170 ? 2.502 1.609 -9.851 1.00 92.19 170 SER A N 1
ATOM 1341 C CA . SER A 1 170 ? 3.254 2.487 -10.744 1.00 92.19 170 SER A CA 1
ATOM 1342 C C . SER A 1 170 ? 4.740 2.542 -10.391 1.00 92.19 170 SER A C 1
ATOM 1344 O O . SER A 1 170 ? 5.163 2.252 -9.268 1.00 92.19 170 SER A O 1
ATOM 1346 N N . LEU A 1 171 ? 5.544 2.886 -11.394 1.00 92.88 171 LEU A N 1
ATOM 1347 C CA . LEU A 1 171 ? 6.995 2.974 -11.314 1.00 92.88 171 LEU A CA 1
ATOM 1348 C C . LEU A 1 171 ? 7.468 4.215 -12.071 1.00 92.88 171 LEU A C 1
ATOM 1350 O O . LEU A 1 171 ? 6.965 4.530 -13.148 1.00 92.88 171 LEU A O 1
ATOM 1354 N N . VAL A 1 172 ? 8.461 4.897 -11.512 1.00 92.12 172 VAL A N 1
ATOM 1355 C CA . VAL A 1 172 ? 9.172 6.008 -12.152 1.00 92.12 172 VAL A CA 1
ATOM 1356 C C . VAL A 1 172 ? 10.659 5.686 -12.230 1.00 92.12 172 VAL A C 1
ATOM 1358 O O . VAL A 1 172 ? 11.191 5.035 -11.336 1.00 92.12 172 VAL A O 1
ATOM 1361 N N . CYS A 1 173 ? 11.347 6.148 -13.269 1.00 92.69 173 CYS A N 1
ATOM 1362 C CA . CYS A 1 173 ? 12.804 6.164 -13.276 1.00 92.69 173 CYS A CA 1
ATOM 1363 C C . CYS A 1 173 ? 13.298 7.541 -12.860 1.00 92.69 173 CYS A C 1
ATOM 1365 O O . CYS A 1 173 ? 12.940 8.530 -13.492 1.00 92.69 173 CYS A O 1
ATOM 1367 N N . LEU A 1 174 ? 14.137 7.616 -11.833 1.00 91.38 174 LEU A N 1
ATOM 1368 C CA . LEU A 1 174 ? 14.752 8.874 -11.429 1.00 91.38 174 LEU A CA 1
ATOM 1369 C C . LEU A 1 174 ? 15.979 9.193 -12.301 1.00 91.38 174 LEU A C 1
ATOM 1371 O O . LEU A 1 174 ? 16.685 8.261 -12.708 1.00 91.38 174 LEU A O 1
ATOM 1375 N N . PRO A 1 175 ? 16.235 10.480 -12.596 1.00 91.44 175 PRO A N 1
ATOM 1376 C CA . PRO A 1 175 ? 17.472 10.935 -13.217 1.00 91.44 175 PRO A CA 1
ATOM 1377 C C . PRO A 1 175 ? 18.625 10.959 -12.199 1.00 91.44 175 PRO A C 1
ATOM 1379 O O . PRO A 1 175 ? 18.423 10.821 -10.995 1.00 91.44 175 PRO A O 1
ATOM 1382 N N . GLU A 1 176 ? 19.854 11.191 -12.669 1.00 89.25 176 GLU A N 1
ATOM 1383 C CA . GLU A 1 176 ? 21.041 11.275 -11.797 1.00 89.25 176 GLU A CA 1
ATOM 1384 C C . GLU A 1 176 ? 20.972 12.405 -10.761 1.00 89.25 176 GLU A C 1
ATOM 1386 O O . GLU A 1 176 ? 21.587 12.309 -9.702 1.00 89.25 176 GLU A O 1
ATOM 1391 N N . VAL A 1 177 ? 20.238 13.475 -11.076 1.00 87.25 177 VAL A N 1
ATOM 1392 C CA . VAL A 1 177 ? 20.139 14.681 -10.241 1.00 87.25 177 VAL A CA 1
ATOM 1393 C C . VAL A 1 177 ? 19.180 14.532 -9.064 1.00 87.25 177 VAL A C 1
ATOM 1395 O O . VAL A 1 177 ? 19.235 15.342 -8.139 1.00 87.25 177 VAL A O 1
ATOM 1398 N N . ASP A 1 178 ? 18.299 13.533 -9.098 1.00 84.19 178 ASP A N 1
ATOM 1399 C CA . ASP A 1 178 ? 17.303 13.342 -8.053 1.00 84.19 178 ASP A CA 1
ATOM 1400 C C . ASP A 1 178 ? 17.923 12.650 -6.836 1.00 84.19 178 ASP A C 1
ATOM 1402 O O . ASP A 1 178 ? 18.767 11.752 -6.936 1.00 84.19 178 ASP A O 1
ATOM 1406 N N . GLU A 1 179 ? 17.461 13.051 -5.652 1.00 72.81 179 GLU A N 1
ATOM 1407 C CA . GLU A 1 179 ? 17.775 12.335 -4.421 1.00 72.81 179 GLU A CA 1
ATOM 1408 C C . GLU A 1 179 ? 17.366 10.859 -4.567 1.00 72.81 179 GLU A C 1
ATOM 1410 O O . GLU A 1 179 ? 16.295 10.528 -5.078 1.00 72.81 179 GLU A O 1
ATOM 1415 N N . GLY A 1 180 ? 18.260 9.960 -4.157 1.00 76.88 180 GLY A N 1
ATOM 1416 C CA . GLY A 1 180 ? 18.110 8.523 -4.374 1.00 76.88 180 GLY A CA 1
ATOM 1417 C C . GLY A 1 180 ? 18.881 7.999 -5.585 1.00 76.88 180 GLY A C 1
ATOM 1418 O O . GLY A 1 180 ? 19.037 6.787 -5.681 1.00 76.88 180 GLY A O 1
ATOM 1419 N N . GLY A 1 181 ? 19.399 8.863 -6.464 1.00 83.94 181 GLY A N 1
ATOM 1420 C CA . GLY A 1 181 ? 20.198 8.471 -7.627 1.00 83.94 181 GLY A CA 1
ATOM 1421 C C . GLY A 1 181 ? 19.371 7.849 -8.759 1.00 83.94 181 GLY A C 1
ATOM 1422 O O . GLY A 1 181 ? 18.166 7.620 -8.602 1.00 83.94 181 GLY A O 1
ATOM 1423 N N . PRO A 1 182 ? 20.005 7.550 -9.907 1.00 90.25 182 PRO A N 1
ATOM 1424 C CA . PRO A 1 182 ? 19.283 7.123 -11.092 1.00 90.25 182 PRO A CA 1
ATOM 1425 C C . PRO A 1 182 ? 18.631 5.750 -10.906 1.00 90.25 182 PRO A C 1
ATOM 1427 O O . PRO A 1 182 ? 19.108 4.902 -10.144 1.00 90.25 182 PRO A O 1
ATOM 1430 N N . GLY A 1 183 ? 17.557 5.513 -11.658 1.00 90.75 183 GLY A N 1
ATOM 1431 C CA . GLY A 1 183 ? 16.943 4.194 -11.785 1.00 90.75 183 GLY A CA 1
ATOM 1432 C C . GLY A 1 183 ? 15.527 4.068 -11.228 1.00 90.75 183 GLY A C 1
ATOM 1433 O O . GLY A 1 183 ? 14.900 5.054 -10.841 1.00 90.75 183 GLY A O 1
ATOM 1434 N N . PRO A 1 184 ? 14.986 2.843 -11.238 1.00 91.88 184 PRO A N 1
ATOM 1435 C CA . PRO A 1 184 ? 13.572 2.594 -11.004 1.00 91.88 184 PRO A CA 1
ATOM 1436 C C . PRO A 1 184 ? 13.192 2.787 -9.535 1.00 91.88 184 PRO A C 1
ATOM 1438 O O . PRO A 1 184 ? 13.871 2.305 -8.626 1.00 91.88 184 PRO A O 1
ATOM 1441 N N . ARG A 1 185 ? 12.064 3.449 -9.294 1.00 90.38 185 ARG A N 1
ATOM 1442 C CA . ARG A 1 185 ? 11.440 3.636 -7.984 1.00 90.38 185 ARG A CA 1
ATOM 1443 C C . ARG A 1 185 ? 9.972 3.263 -8.073 1.00 90.38 185 ARG A C 1
ATOM 1445 O O . ARG A 1 185 ? 9.239 3.757 -8.927 1.00 90.38 185 ARG A O 1
ATOM 1452 N N . LEU A 1 186 ? 9.555 2.387 -7.170 1.00 92.00 186 LEU A N 1
ATOM 1453 C CA . LEU A 1 186 ? 8.151 2.060 -6.978 1.00 92.00 186 LEU A CA 1
ATOM 1454 C C . LEU A 1 186 ? 7.468 3.217 -6.250 1.00 92.00 186 LEU A C 1
ATOM 1456 O O . LEU A 1 186 ? 7.969 3.677 -5.223 1.00 92.00 186 LEU A O 1
ATOM 1460 N N . GLU A 1 187 ? 6.327 3.681 -6.753 1.00 89.81 187 GLU A N 1
ATOM 1461 C CA . GLU A 1 187 ? 5.551 4.687 -6.026 1.00 89.81 187 GLU A CA 1
ATOM 1462 C C . GLU A 1 187 ? 4.879 4.044 -4.802 1.00 89.81 187 GLU A C 1
ATOM 1464 O O . GLU A 1 187 ? 4.415 2.901 -4.847 1.00 89.81 187 GLU A O 1
ATOM 1469 N N . SER A 1 188 ? 4.852 4.774 -3.685 1.00 89.31 188 SER A N 1
ATOM 1470 C CA . SER A 1 188 ? 4.527 4.230 -2.360 1.00 89.31 188 SER A CA 1
ATOM 1471 C C . SER A 1 188 ? 3.037 4.242 -2.010 1.00 89.31 188 SER A C 1
ATOM 1473 O O . SER A 1 188 ? 2.685 4.001 -0.859 1.00 89.31 188 SER A O 1
ATOM 1475 N N . TRP A 1 189 ? 2.153 4.570 -2.955 1.00 90.56 189 TRP A N 1
ATOM 1476 C CA . TRP A 1 189 ? 0.717 4.697 -2.673 1.00 90.56 189 TRP A CA 1
ATOM 1477 C C . TRP A 1 189 ? -0.019 3.364 -2.682 1.00 90.56 189 TRP A C 1
ATOM 1479 O O . TRP A 1 189 ? -1.008 3.218 -1.967 1.00 90.56 189 TRP A O 1
ATOM 1489 N N . ALA A 1 190 ? 0.451 2.413 -3.494 1.00 95.19 190 ALA A N 1
ATOM 1490 C CA . ALA A 1 190 ? -0.080 1.061 -3.559 1.00 95.19 190 ALA A CA 1
ATOM 1491 C C . ALA A 1 190 ? 1.000 0.079 -4.019 1.00 95.19 190 ALA A C 1
ATOM 1493 O O . ALA A 1 190 ? 1.277 -0.045 -5.213 1.00 95.19 190 ALA A O 1
ATOM 1494 N N . PHE A 1 191 ? 1.595 -0.646 -3.077 1.00 96.56 191 PHE A N 1
ATOM 1495 C CA . PHE A 1 191 ? 2.577 -1.677 -3.396 1.00 96.56 191 PHE A CA 1
ATOM 1496 C C . PHE A 1 191 ? 2.412 -2.913 -2.521 1.00 96.56 191 PHE A C 1
ATOM 1498 O O . PHE A 1 191 ? 1.895 -2.850 -1.408 1.00 96.56 191 PHE A O 1
ATOM 1505 N N . ALA A 1 192 ? 2.848 -4.048 -3.047 1.00 97.44 192 ALA A N 1
ATOM 1506 C CA . ALA A 1 192 ? 2.837 -5.337 -2.386 1.00 97.44 192 ALA A CA 1
ATOM 1507 C C . ALA A 1 192 ? 4.244 -5.922 -2.374 1.00 97.44 192 ALA A C 1
ATOM 1509 O O . ALA A 1 192 ? 4.994 -5.771 -3.340 1.00 97.44 192 ALA A O 1
ATOM 1510 N N . VAL A 1 193 ? 4.588 -6.622 -1.301 1.00 97.00 193 VAL A N 1
ATOM 1511 C CA . VAL A 1 193 ? 5.876 -7.303 -1.155 1.00 97.00 193 VAL A CA 1
ATOM 1512 C C . VAL A 1 193 ? 5.692 -8.739 -0.693 1.00 97.00 193 VAL A C 1
ATOM 1514 O O . VAL A 1 193 ? 4.697 -9.075 -0.040 1.00 97.00 193 VAL A O 1
ATOM 1517 N N . THR A 1 194 ? 6.668 -9.591 -1.012 1.00 95.12 194 THR A N 1
ATOM 1518 C CA . THR A 1 194 ? 6.794 -10.893 -0.342 1.00 95.12 194 THR A CA 1
ATOM 1519 C C . THR A 1 194 ? 7.296 -10.703 1.085 1.00 95.12 194 THR A C 1
ATOM 1521 O O . THR A 1 194 ? 7.815 -9.646 1.445 1.00 95.12 194 THR A O 1
ATOM 1524 N N . ALA A 1 195 ? 7.183 -11.747 1.898 1.00 91.44 195 ALA A N 1
ATOM 1525 C CA . ALA A 1 195 ? 7.824 -11.822 3.204 1.00 91.44 195 ALA A CA 1
ATOM 1526 C C . ALA A 1 195 ? 9.324 -11.456 3.181 1.00 91.44 195 ALA A C 1
ATOM 1528 O O . ALA A 1 195 ? 9.796 -10.668 4.000 1.00 91.44 195 ALA A O 1
ATOM 1529 N N . GLU A 1 196 ? 10.071 -11.999 2.219 1.00 91.19 196 GLU A N 1
ATOM 1530 C CA . GLU A 1 196 ? 11.496 -11.712 2.029 1.00 91.19 196 GLU A CA 1
ATOM 1531 C C . GLU A 1 196 ? 11.714 -10.259 1.600 1.00 91.19 196 GLU A C 1
ATOM 1533 O O . GLU A 1 196 ? 12.619 -9.598 2.106 1.00 91.19 196 GLU A O 1
ATOM 1538 N N . GLY A 1 197 ? 10.845 -9.740 0.724 1.00 93.69 197 GLY A N 1
ATOM 1539 C CA . GLY A 1 197 ? 10.845 -8.331 0.341 1.00 93.69 197 GLY A CA 1
ATOM 1540 C C . GLY A 1 197 ? 10.644 -7.418 1.549 1.00 93.69 197 GLY A C 1
ATOM 1541 O O . GLY A 1 197 ? 11.419 -6.489 1.751 1.00 93.69 197 GLY A O 1
ATOM 1542 N N . LEU A 1 198 ? 9.670 -7.719 2.414 1.00 94.62 198 LEU A N 1
ATOM 1543 C CA . LEU A 1 198 ? 9.457 -6.977 3.657 1.00 94.62 198 LEU A CA 1
ATOM 1544 C C . LEU A 1 198 ? 10.692 -7.018 4.561 1.00 94.62 198 LEU A C 1
ATOM 1546 O O . LEU A 1 198 ? 11.071 -5.991 5.118 1.00 94.62 198 LEU A O 1
ATOM 1550 N N . GLN A 1 199 ? 11.324 -8.183 4.713 1.00 92.50 199 GLN A N 1
ATOM 1551 C CA . GLN A 1 199 ? 12.533 -8.308 5.523 1.00 92.50 199 GLN A CA 1
ATOM 1552 C C . GLN A 1 199 ? 13.662 -7.412 5.000 1.00 92.50 199 GLN A C 1
ATOM 1554 O O . GLN A 1 199 ? 14.287 -6.718 5.800 1.00 92.50 199 GLN A O 1
ATOM 1559 N N . ALA A 1 200 ? 13.888 -7.386 3.686 1.00 91.62 200 ALA A N 1
ATOM 1560 C CA . ALA A 1 200 ? 14.874 -6.500 3.075 1.00 91.62 200 ALA A CA 1
ATOM 1561 C C . ALA A 1 200 ? 14.529 -5.019 3.313 1.00 91.62 200 ALA A C 1
ATOM 1563 O O . ALA A 1 200 ? 15.382 -4.249 3.743 1.00 91.62 200 ALA A O 1
ATOM 1564 N N . LEU A 1 201 ? 13.262 -4.622 3.138 1.00 91.50 201 LEU A N 1
ATOM 1565 C CA . LEU A 1 201 ? 12.822 -3.245 3.400 1.00 91.50 201 LEU A CA 1
ATOM 1566 C C . LEU A 1 201 ? 13.008 -2.821 4.866 1.00 91.50 201 LEU A C 1
ATOM 1568 O O . LEU A 1 201 ? 13.317 -1.661 5.140 1.00 91.50 201 LEU A O 1
ATOM 1572 N N . LEU A 1 202 ? 12.818 -3.746 5.811 1.00 91.31 202 LEU A N 1
ATOM 1573 C CA . LEU A 1 202 ? 13.060 -3.497 7.232 1.00 91.31 202 LEU A CA 1
ATOM 1574 C C . LEU A 1 202 ? 14.549 -3.361 7.550 1.00 91.31 202 LEU A C 1
ATOM 1576 O O . LEU A 1 202 ? 14.913 -2.488 8.328 1.00 91.31 202 LEU A O 1
ATOM 1580 N N . GLN A 1 203 ? 15.402 -4.192 6.947 1.00 89.81 203 GLN A N 1
ATOM 1581 C CA . GLN A 1 203 ? 16.858 -4.106 7.108 1.00 89.81 203 GLN A CA 1
ATOM 1582 C C . GLN A 1 203 ? 17.420 -2.798 6.553 1.00 89.81 203 GLN A C 1
ATOM 1584 O O . GLN A 1 203 ? 18.314 -2.212 7.154 1.00 89.81 203 GLN A O 1
ATOM 1589 N N . GLU A 1 204 ? 16.846 -2.320 5.451 1.00 85.75 204 GLU A N 1
ATOM 1590 C CA . GLU A 1 204 ? 17.170 -1.020 4.875 1.00 85.75 204 GLU A CA 1
ATOM 1591 C C . GLU A 1 204 ? 16.603 0.146 5.681 1.00 85.75 204 GLU A C 1
ATOM 1593 O O . GLU A 1 204 ? 16.925 1.280 5.361 1.00 85.75 204 GLU A O 1
ATOM 1598 N N . GLY A 1 205 ? 15.754 -0.086 6.691 1.00 87.19 205 GLY A N 1
ATOM 1599 C CA . GLY A 1 205 ? 15.135 0.960 7.504 1.00 87.19 205 GLY A CA 1
ATOM 1600 C C . GLY A 1 205 ? 14.109 1.811 6.745 1.00 87.19 205 GLY A C 1
ATOM 1601 O O . GLY A 1 205 ? 13.933 2.985 7.075 1.00 87.19 205 GLY A O 1
ATOM 1602 N N . LEU A 1 206 ? 13.450 1.269 5.708 1.00 87.12 206 LEU A N 1
ATOM 1603 C CA . LEU A 1 206 ? 12.505 2.022 4.862 1.00 87.12 206 LEU A CA 1
ATOM 1604 C C . LEU A 1 206 ? 11.370 2.663 5.679 1.00 87.12 206 LEU A C 1
ATOM 1606 O O . LEU A 1 206 ? 10.951 3.782 5.397 1.00 87.12 206 LEU A O 1
ATOM 1610 N N . PHE A 1 207 ? 10.866 1.941 6.681 1.00 87.94 207 PHE A N 1
ATOM 1611 C CA . PHE A 1 207 ? 9.732 2.360 7.511 1.00 87.94 207 PHE A CA 1
ATOM 1612 C C . PHE A 1 207 ? 10.141 3.180 8.744 1.00 87.94 207 PHE A C 1
ATOM 1614 O O . PHE A 1 207 ? 9.280 3.605 9.518 1.00 87.94 207 PHE A O 1
ATOM 1621 N N . GLU A 1 208 ? 11.439 3.403 8.950 1.00 82.94 208 GLU A N 1
ATOM 1622 C CA . GLU A 1 208 ? 11.918 4.273 10.018 1.00 82.94 208 GLU A CA 1
ATOM 1623 C C . GLU A 1 208 ? 11.548 5.731 9.724 1.00 82.94 208 GLU A C 1
ATOM 1625 O O . GLU A 1 208 ? 11.401 6.145 8.572 1.00 82.94 208 GLU A O 1
ATOM 1630 N N . LEU A 1 209 ? 11.379 6.530 10.779 1.00 72.38 209 LEU A N 1
ATOM 1631 C CA . LEU A 1 209 ? 11.142 7.965 10.646 1.00 72.38 209 LEU A CA 1
ATOM 1632 C C . LEU A 1 209 ? 12.385 8.624 10.044 1.00 72.38 209 LEU A C 1
ATOM 1634 O O . LEU A 1 209 ? 13.353 8.918 10.740 1.00 72.38 209 LEU A O 1
ATOM 1638 N N . ARG A 1 210 ? 12.342 8.854 8.733 1.00 68.44 210 ARG A N 1
ATOM 1639 C CA . ARG A 1 210 ? 13.390 9.547 7.988 1.00 68.44 210 ARG A CA 1
ATOM 1640 C C . ARG A 1 210 ? 13.042 11.017 7.817 1.00 68.44 210 ARG A C 1
ATOM 1642 O O . ARG A 1 210 ? 11.892 11.377 7.575 1.00 68.44 210 ARG A O 1
ATOM 1649 N N . THR A 1 211 ? 14.058 11.869 7.896 1.00 58.81 211 THR A N 1
ATOM 1650 C CA . THR A 1 211 ? 13.949 13.293 7.545 1.00 58.81 211 THR A CA 1
ATOM 1651 C C . THR A 1 211 ? 14.041 13.531 6.035 1.00 58.81 211 THR A C 1
ATOM 1653 O O . THR A 1 211 ? 13.643 14.590 5.558 1.00 58.81 211 THR A O 1
ATOM 1656 N N . CYS A 1 212 ? 14.529 12.550 5.272 1.00 55.59 212 CYS A N 1
ATOM 1657 C CA . CYS A 1 212 ? 14.634 12.581 3.815 1.00 55.59 212 CYS A CA 1
ATOM 1658 C C . CYS A 1 212 ? 13.416 11.925 3.146 1.00 55.59 212 CYS A C 1
ATOM 1660 O O . CYS A 1 212 ? 12.959 10.857 3.556 1.00 55.59 212 CYS A O 1
ATOM 1662 N N . LYS A 1 213 ? 12.919 12.539 2.066 1.00 53.00 213 LYS A N 1
ATOM 1663 C CA . LYS A 1 213 ? 11.787 12.025 1.275 1.00 53.00 213 LYS A CA 1
ATOM 1664 C C . LYS A 1 213 ? 12.209 10.988 0.222 1.00 53.00 213 LYS A C 1
ATOM 1666 O O . LYS A 1 213 ? 11.376 10.203 -0.216 1.00 53.00 213 LYS A O 1
ATOM 1671 N N . LEU A 1 214 ? 13.482 10.996 -0.177 1.00 57.25 214 LEU A N 1
ATOM 1672 C CA . LEU A 1 214 ? 14.019 10.234 -1.309 1.00 57.25 214 LEU A CA 1
ATOM 1673 C C . LEU A 1 214 ? 15.341 9.521 -0.966 1.00 57.25 214 LEU A C 1
ATOM 1675 O O . LEU A 1 214 ? 16.216 9.361 -1.813 1.00 57.25 214 LEU A O 1
ATOM 1679 N N . CYS A 1 215 ? 15.524 9.105 0.290 1.00 57.53 215 CYS A N 1
ATOM 1680 C CA . CYS A 1 215 ? 16.751 8.402 0.656 1.00 57.53 215 CYS A CA 1
ATOM 1681 C C . CYS A 1 215 ? 16.952 7.133 -0.194 1.00 57.53 215 CYS A C 1
ATOM 1683 O O . CYS A 1 215 ? 15.985 6.389 -0.393 1.00 57.53 215 CYS A O 1
ATOM 1685 N N . PRO A 1 216 ? 18.191 6.849 -0.638 1.00 56.31 216 PRO A N 1
ATOM 1686 C CA . PRO A 1 216 ? 18.500 5.611 -1.335 1.00 56.31 216 PRO A CA 1
ATOM 1687 C C . PRO A 1 216 ? 18.062 4.403 -0.497 1.00 56.31 216 PRO A C 1
ATOM 1689 O O . PRO A 1 216 ? 18.327 4.335 0.703 1.00 56.31 216 PRO A O 1
ATOM 1692 N N . CYS A 1 217 ? 17.372 3.463 -1.134 1.00 56.59 217 CYS A N 1
ATOM 1693 C CA . CYS A 1 217 ? 17.246 2.084 -0.669 1.00 56.59 217 CYS A CA 1
ATOM 1694 C C . CYS A 1 217 ? 17.868 1.235 -1.770 1.00 56.59 217 CYS A C 1
ATOM 1696 O O . CYS A 1 217 ? 17.228 0.958 -2.787 1.00 56.59 217 CYS A O 1
ATOM 1698 N N . GLU A 1 218 ? 19.147 0.905 -1.615 1.00 56.81 218 GLU A N 1
ATOM 1699 C CA . GLU A 1 218 ? 19.868 0.091 -2.585 1.00 56.81 218 GLU A CA 1
ATOM 1700 C C . GLU A 1 218 ? 19.760 -1.371 -2.177 1.00 56.81 218 GLU A C 1
ATOM 1702 O O . GLU A 1 218 ? 20.558 -1.898 -1.410 1.00 56.81 218 GLU A O 1
ATOM 1707 N N . HIS A 1 219 ? 18.760 -2.050 -2.724 1.00 59.66 219 HIS A N 1
ATOM 1708 C CA . HIS A 1 219 ? 18.722 -3.499 -2.683 1.00 59.66 219 HIS A CA 1
ATOM 1709 C C . HIS A 1 219 ? 18.538 -4.023 -4.097 1.00 59.66 219 HIS A C 1
ATOM 1711 O O . HIS A 1 219 ? 17.612 -3.625 -4.802 1.00 59.66 219 HIS A O 1
ATOM 1717 N N . GLY A 1 220 ? 19.406 -4.952 -4.506 1.00 67.62 220 GLY A N 1
ATOM 1718 C CA . GLY A 1 220 ? 19.355 -5.637 -5.804 1.00 67.62 220 GLY A CA 1
ATOM 1719 C C . GLY A 1 220 ? 18.163 -6.591 -5.958 1.00 67.62 220 GLY A C 1
ATOM 1720 O O . GLY A 1 220 ? 18.276 -7.619 -6.623 1.00 67.62 220 GLY A O 1
ATOM 1721 N N . MET A 1 221 ? 17.039 -6.298 -5.303 1.00 82.38 221 MET A N 1
ATOM 1722 C CA . MET A 1 221 ? 15.807 -7.061 -5.419 1.00 82.38 221 MET A CA 1
ATOM 1723 C C . MET A 1 221 ? 15.179 -6.834 -6.788 1.00 82.38 221 MET A C 1
ATOM 1725 O O . MET A 1 221 ? 15.128 -5.712 -7.292 1.00 82.38 221 MET A O 1
ATOM 1729 N N . LYS A 1 222 ? 14.632 -7.903 -7.370 1.00 90.31 222 LYS A N 1
ATOM 1730 C CA . LYS A 1 222 ? 13.797 -7.764 -8.560 1.00 90.31 222 LYS A CA 1
ATOM 1731 C C . LYS A 1 222 ? 12.440 -7.198 -8.162 1.00 90.31 222 LYS A C 1
ATOM 1733 O O . LYS A 1 222 ? 11.812 -7.666 -7.208 1.00 90.31 222 LYS A O 1
ATOM 1738 N N . VAL A 1 223 ? 11.994 -6.213 -8.925 1.00 93.00 223 VAL A N 1
ATOM 1739 C CA . VAL A 1 223 ? 10.700 -5.548 -8.767 1.00 93.00 223 VAL A CA 1
ATOM 1740 C C . VAL A 1 223 ? 9.896 -5.670 -10.059 1.00 93.00 223 VAL A C 1
ATOM 1742 O O . VAL A 1 223 ? 10.470 -5.924 -11.115 1.00 93.00 223 VAL A O 1
ATOM 1745 N N . ASP A 1 224 ? 8.581 -5.495 -9.986 1.00 94.12 224 ASP A N 1
ATOM 1746 C CA . ASP A 1 224 ? 7.701 -5.377 -11.157 1.00 94.12 224 ASP A CA 1
ATOM 1747 C C . ASP A 1 224 ? 6.636 -4.290 -10.897 1.00 94.12 224 ASP A C 1
ATOM 1749 O O . ASP A 1 224 ? 6.553 -3.705 -9.814 1.00 94.12 224 ASP A O 1
ATOM 1753 N N . THR A 1 225 ? 5.824 -3.970 -11.898 1.00 94.31 225 THR A N 1
ATOM 1754 C CA . THR A 1 225 ? 4.765 -2.963 -11.809 1.00 94.31 225 THR A CA 1
ATOM 1755 C C . THR A 1 225 ? 3.512 -3.394 -12.565 1.00 94.31 225 THR A C 1
ATOM 1757 O O . THR A 1 225 ? 3.565 -4.180 -13.516 1.00 94.31 225 THR A O 1
ATOM 1760 N N . LEU A 1 226 ? 2.352 -2.884 -12.143 1.00 93.69 226 LEU A N 1
ATOM 1761 C CA . LEU A 1 226 ? 1.093 -3.109 -12.851 1.00 93.69 226 LEU A CA 1
ATOM 1762 C C . LEU A 1 226 ? 1.023 -2.386 -14.200 1.00 93.69 226 LEU A C 1
ATOM 1764 O O . LEU A 1 226 ? 0.263 -2.837 -15.060 1.00 93.69 226 LEU A O 1
ATOM 1768 N N . MET A 1 227 ? 1.845 -1.353 -14.415 1.00 92.81 227 MET A N 1
ATOM 1769 C CA . MET A 1 227 ? 1.912 -0.605 -15.673 1.00 92.81 227 MET A CA 1
ATOM 1770 C C . MET A 1 227 ? 2.203 -1.544 -16.847 1.00 92.81 227 MET A C 1
ATOM 1772 O O . MET A 1 227 ? 3.250 -2.196 -16.920 1.00 92.81 227 MET A O 1
ATOM 1776 N N . ALA A 1 228 ? 1.261 -1.631 -17.786 1.00 91.19 228 ALA A N 1
ATOM 1777 C CA . ALA A 1 228 ? 1.299 -2.639 -18.843 1.00 91.19 228 ALA A CA 1
ATOM 1778 C C . ALA A 1 228 ? 2.532 -2.504 -19.752 1.00 91.19 228 ALA A C 1
ATOM 1780 O O . ALA A 1 228 ? 3.092 -3.520 -20.168 1.00 91.19 228 ALA A O 1
ATOM 1781 N N . LYS A 1 229 ? 2.990 -1.269 -20.004 1.00 91.56 229 LYS A N 1
ATOM 1782 C CA . LYS A 1 229 ? 4.165 -0.976 -20.842 1.00 91.56 229 LYS A CA 1
ATOM 1783 C C . LYS A 1 229 ? 5.478 -1.549 -20.299 1.00 91.56 229 LYS A C 1
ATOM 1785 O O . LYS A 1 229 ? 6.409 -1.755 -21.067 1.00 91.56 229 LYS A O 1
ATOM 1790 N N . TYR A 1 230 ? 5.548 -1.812 -18.995 1.00 93.12 230 TYR A N 1
ATOM 1791 C CA . TYR A 1 230 ? 6.751 -2.298 -18.316 1.00 93.12 230 TYR A CA 1
ATOM 1792 C C . TYR A 1 230 ? 6.711 -3.793 -18.003 1.00 93.12 230 TYR A C 1
ATOM 1794 O O . TYR A 1 230 ? 7.557 -4.309 -17.272 1.00 93.12 230 TYR A O 1
ATOM 1802 N N . ARG A 1 231 ? 5.736 -4.518 -18.560 1.00 90.19 231 ARG A N 1
ATOM 1803 C CA . ARG A 1 231 ? 5.602 -5.955 -18.337 1.00 90.19 231 ARG A CA 1
ATOM 1804 C C . ARG A 1 231 ? 6.866 -6.698 -18.779 1.00 90.19 231 ARG A C 1
ATOM 1806 O O . ARG A 1 231 ? 7.239 -6.657 -19.947 1.00 90.19 231 ARG A O 1
ATOM 1813 N N . GLY A 1 232 ? 7.464 -7.439 -17.846 1.00 88.56 232 GLY A N 1
ATOM 1814 C CA . GLY A 1 232 ? 8.625 -8.295 -18.113 1.00 88.56 232 GLY A CA 1
ATOM 1815 C C . GLY A 1 232 ? 9.952 -7.546 -18.261 1.00 88.56 232 GLY A C 1
ATOM 1816 O O . GLY A 1 232 ? 10.936 -8.154 -18.676 1.00 88.56 232 GLY A O 1
ATOM 1817 N N . VAL A 1 233 ? 9.996 -6.252 -17.934 1.00 93.38 233 VAL A N 1
ATOM 1818 C CA . VAL A 1 233 ? 11.240 -5.475 -17.926 1.00 93.38 233 VAL A CA 1
ATOM 1819 C C . VAL A 1 233 ? 12.112 -5.905 -16.746 1.00 93.38 233 VAL A C 1
ATOM 1821 O O . VAL A 1 233 ? 11.657 -5.941 -15.604 1.00 93.38 233 VAL A O 1
ATOM 1824 N N . ASP A 1 234 ? 13.383 -6.213 -17.016 1.00 92.12 234 ASP A N 1
ATOM 1825 C CA . ASP A 1 234 ? 14.365 -6.491 -15.967 1.00 92.12 234 ASP A CA 1
ATOM 1826 C C . ASP A 1 234 ? 14.975 -5.186 -15.449 1.00 92.12 234 ASP A C 1
ATOM 1828 O O . ASP A 1 234 ? 15.868 -4.599 -16.061 1.00 92.12 234 ASP A O 1
ATOM 1832 N N . TRP A 1 235 ? 14.492 -4.735 -14.298 1.00 92.25 235 TRP A N 1
ATOM 1833 C CA . TRP A 1 235 ? 14.928 -3.497 -13.656 1.00 92.25 235 TRP A CA 1
ATOM 1834 C C . TRP A 1 235 ? 16.332 -3.558 -13.041 1.00 92.25 235 TRP A C 1
ATOM 1836 O O . TRP A 1 235 ? 16.869 -2.519 -12.652 1.00 92.25 235 TRP A O 1
ATOM 1846 N N . THR A 1 236 ? 16.955 -4.740 -12.989 1.00 89.69 236 THR A N 1
ATOM 1847 C CA . THR A 1 236 ? 18.370 -4.873 -12.603 1.00 89.69 236 THR A CA 1
ATOM 1848 C C . THR A 1 236 ? 19.319 -4.456 -13.731 1.00 89.69 236 THR A C 1
ATOM 1850 O O . THR A 1 236 ? 20.476 -4.120 -13.475 1.00 89.69 236 THR A O 1
ATOM 1853 N N . ASP A 1 237 ? 18.824 -4.403 -14.972 1.00 92.56 237 ASP A N 1
ATOM 1854 C CA . ASP A 1 237 ? 19.574 -3.931 -16.130 1.00 92.56 237 ASP A CA 1
ATOM 1855 C C . ASP A 1 237 ? 19.472 -2.403 -16.261 1.00 92.56 237 ASP A C 1
ATOM 1857 O O . ASP A 1 237 ? 18.411 -1.838 -16.556 1.00 92.56 237 ASP A O 1
ATOM 1861 N N . LYS A 1 238 ? 20.612 -1.726 -16.079 1.00 92.81 238 LYS A N 1
ATOM 1862 C CA . LYS A 1 238 ? 20.719 -0.261 -16.126 1.00 92.81 238 LYS A CA 1
ATOM 1863 C C . LYS A 1 238 ? 20.288 0.341 -17.462 1.00 92.81 238 LYS A C 1
ATOM 1865 O O . LYS A 1 238 ? 19.929 1.515 -17.496 1.00 92.81 238 LYS A O 1
ATOM 1870 N N . LYS A 1 239 ? 20.252 -0.432 -18.554 1.00 94.81 239 LYS A N 1
ATOM 1871 C CA . LYS A 1 239 ? 19.752 0.070 -19.846 1.00 94.81 239 LYS A CA 1
ATOM 1872 C C . LYS A 1 239 ? 18.275 0.483 -19.798 1.00 94.81 239 LYS A C 1
ATOM 1874 O O . LYS A 1 239 ? 17.830 1.236 -20.656 1.00 94.81 239 LYS A O 1
ATOM 1879 N N . HIS A 1 240 ? 17.518 0.002 -18.808 1.00 94.19 240 HIS A N 1
ATOM 1880 C CA . HIS A 1 240 ? 16.107 0.341 -18.625 1.00 94.19 240 HIS A CA 1
ATOM 1881 C C . HIS A 1 240 ? 15.880 1.548 -17.698 1.00 94.19 240 HIS A C 1
ATOM 1883 O O . HIS A 1 240 ? 14.741 1.962 -17.510 1.00 94.19 240 HIS A O 1
ATOM 1889 N N . TRP A 1 241 ? 16.931 2.138 -17.116 1.00 94.00 241 TRP A N 1
ATOM 1890 C CA . TRP A 1 241 ? 16.818 3.164 -16.067 1.00 94.00 241 TRP A CA 1
ATOM 1891 C C . TRP A 1 241 ? 16.453 4.568 -16.574 1.00 94.00 241 TRP A C 1
ATOM 1893 O O . TRP A 1 241 ? 16.366 5.496 -15.779 1.00 94.00 241 TRP A O 1
ATOM 1903 N N . ASN A 1 242 ? 16.193 4.722 -17.873 1.00 92.50 242 ASN A N 1
ATOM 1904 C CA . ASN A 1 242 ? 15.673 5.951 -18.477 1.00 92.50 242 ASN A CA 1
ATOM 1905 C C . ASN A 1 242 ? 14.201 5.791 -18.910 1.00 92.50 242 ASN A C 1
ATOM 1907 O O . ASN A 1 242 ? 13.806 6.181 -20.007 1.00 92.50 242 ASN A O 1
ATOM 1911 N N . CYS A 1 243 ? 13.391 5.109 -18.097 1.00 90.50 243 CYS A N 1
ATOM 1912 C CA . CYS A 1 243 ? 11.991 4.863 -18.422 1.00 90.50 243 CYS A CA 1
ATOM 1913 C C . CYS A 1 243 ? 11.145 6.143 -18.335 1.00 90.50 243 CYS A C 1
ATOM 1915 O O . CYS A 1 243 ? 11.361 6.982 -17.461 1.00 90.50 243 CYS A O 1
ATOM 1917 N N . ASN A 1 244 ? 10.180 6.270 -19.253 1.00 90.50 244 ASN A N 1
ATOM 1918 C CA . ASN A 1 244 ? 9.290 7.431 -19.395 1.00 90.50 244 ASN A CA 1
ATOM 1919 C C . ASN A 1 244 ? 10.008 8.791 -19.429 1.00 90.50 244 ASN A C 1
ATOM 1921 O O . ASN A 1 244 ? 9.501 9.750 -18.857 1.00 90.50 244 ASN A O 1
ATOM 1925 N N . ASP A 1 245 ? 11.214 8.869 -19.997 1.00 90.75 245 ASP A N 1
ATOM 1926 C CA . ASP A 1 245 ? 12.028 10.095 -19.999 1.00 90.75 245 ASP A CA 1
ATOM 1927 C C . ASP A 1 245 ? 12.199 10.712 -18.594 1.00 90.75 245 ASP A C 1
ATOM 1929 O O . ASP A 1 245 ? 12.197 11.929 -18.416 1.00 90.75 245 ASP A O 1
ATOM 1933 N N . ASN A 1 246 ? 12.284 9.852 -17.573 1.00 90.62 246 ASN A N 1
ATOM 1934 C CA . ASN A 1 246 ? 12.335 10.221 -16.158 1.00 90.62 246 ASN A CA 1
ATOM 1935 C C . ASN A 1 246 ? 11.126 11.0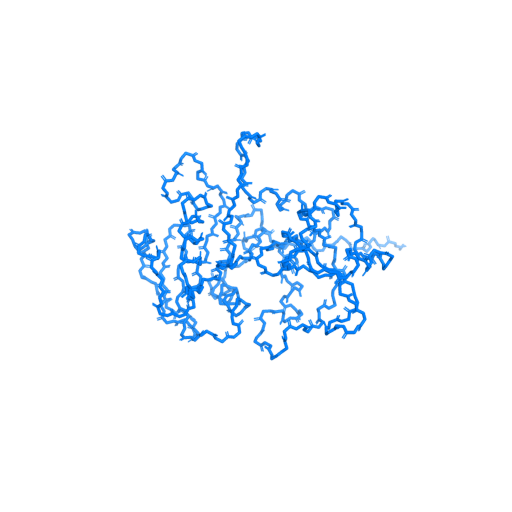26 -15.642 1.00 90.62 246 ASN A C 1
ATOM 1937 O O . ASN A 1 246 ? 11.192 11.699 -14.610 1.00 90.62 246 ASN A O 1
ATOM 1941 N N . VAL A 1 247 ? 9.989 10.946 -16.331 1.00 88.69 247 VAL A N 1
ATOM 1942 C CA . VAL A 1 247 ? 8.754 11.618 -15.938 1.00 88.69 247 VAL A CA 1
ATOM 1943 C C . VAL A 1 247 ? 7.913 10.702 -15.052 1.00 88.69 247 VAL A C 1
ATOM 1945 O O . VAL A 1 247 ? 7.672 9.533 -15.354 1.00 88.69 247 VAL A O 1
ATOM 1948 N N . HIS A 1 248 ? 7.413 11.244 -13.943 1.00 87.94 248 HIS A N 1
ATOM 1949 C CA . HIS A 1 248 ? 6.499 10.516 -13.065 1.00 87.94 248 HIS A CA 1
ATOM 1950 C C . HIS A 1 248 ? 5.167 10.231 -13.776 1.00 87.94 248 HIS A C 1
ATOM 1952 O O . HIS A 1 248 ? 4.510 11.189 -14.191 1.00 87.94 248 HIS A O 1
ATOM 1958 N N . PRO A 1 249 ? 4.701 8.971 -13.838 1.00 86.50 249 PRO A N 1
ATOM 1959 C CA . PRO A 1 249 ? 3.437 8.615 -14.497 1.00 86.50 249 PRO A CA 1
ATOM 1960 C C . PRO A 1 249 ? 2.200 9.181 -13.783 1.00 86.50 249 PRO A C 1
ATOM 1962 O O . PRO A 1 249 ? 1.091 9.192 -14.303 1.00 86.50 249 PRO A O 1
ATOM 1965 N N . SER A 1 250 ? 2.383 9.643 -12.557 1.00 81.44 250 SER A N 1
ATOM 1966 C CA . SER A 1 250 ? 1.342 10.112 -11.660 1.00 81.44 250 SER A CA 1
ATOM 1967 C C . SER A 1 250 ? 1.107 11.620 -11.688 1.00 81.44 250 SER A C 1
ATOM 1969 O O . SER A 1 250 ? 0.168 12.117 -11.060 1.00 81.44 250 SER A O 1
ATOM 1971 N N . ARG A 1 251 ? 1.962 12.375 -12.386 1.00 82.62 251 ARG A N 1
ATOM 1972 C CA . ARG A 1 251 ? 1.802 13.824 -12.510 1.00 82.62 251 ARG A CA 1
ATOM 1973 C C . ARG A 1 251 ? 0.729 14.156 -13.547 1.00 82.62 251 ARG A C 1
ATOM 1975 O O . ARG A 1 251 ? 0.359 13.372 -14.421 1.00 82.62 251 ARG A O 1
ATOM 1982 N N . HIS A 1 252 ? 0.176 15.356 -13.410 1.00 80.06 252 HIS A N 1
ATOM 1983 C CA . HIS A 1 252 ? -0.830 15.839 -14.341 1.00 80.06 252 HIS A CA 1
ATOM 1984 C C . HIS A 1 252 ? -0.248 15.922 -15.760 1.00 80.06 252 HIS A C 1
ATOM 1986 O O . HIS A 1 252 ? 0.795 16.539 -15.961 1.00 80.06 252 HIS A O 1
ATOM 1992 N N . GLY A 1 253 ? -0.934 15.313 -16.731 1.00 82.88 253 GLY A N 1
ATOM 1993 C CA . GLY A 1 253 ? -0.524 15.312 -18.139 1.00 82.88 253 GLY A CA 1
ATOM 1994 C C . GLY A 1 253 ? 0.562 14.296 -18.501 1.00 82.88 253 GLY A C 1
ATOM 1995 O O . GLY A 1 253 ? 1.019 14.302 -19.638 1.00 82.88 253 GLY A O 1
ATOM 1996 N N . THR A 1 254 ? 0.965 13.426 -17.571 1.00 81.81 254 THR A N 1
ATOM 1997 C CA . THR A 1 254 ? 2.082 12.489 -17.771 1.00 81.81 254 THR A CA 1
ATOM 1998 C C . THR A 1 254 ? 1.694 11.035 -17.510 1.00 81.81 254 THR A C 1
ATOM 2000 O O . THR A 1 254 ? 2.569 10.197 -17.306 1.00 81.81 254 THR A O 1
ATOM 2003 N N . TYR A 1 255 ? 0.389 10.735 -17.516 1.00 74.62 255 TYR A N 1
ATOM 2004 C CA . TYR A 1 255 ?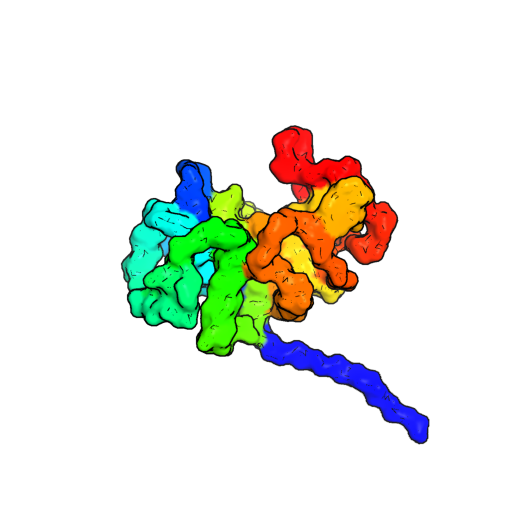 -0.121 9.373 -17.366 1.00 74.62 255 TYR A CA 1
ATOM 2005 C C . TYR A 1 255 ? 0.445 8.460 -18.450 1.00 74.62 255 TYR A C 1
ATOM 2007 O O . TYR A 1 255 ? 0.294 8.733 -19.640 1.00 74.62 255 TYR A O 1
ATOM 2015 N N . ASP A 1 256 ? 1.074 7.372 -18.021 1.00 72.00 256 ASP A N 1
ATOM 2016 C CA . ASP A 1 256 ? 1.928 6.547 -18.874 1.00 72.00 256 ASP A CA 1
ATOM 2017 C C . ASP A 1 256 ? 1.592 5.045 -18.771 1.00 72.00 256 ASP A C 1
ATOM 2019 O O . ASP A 1 256 ? 2.461 4.176 -18.818 1.00 72.00 256 ASP A O 1
ATOM 2023 N N . GLY A 1 257 ? 0.293 4.735 -18.673 1.00 58.25 257 GLY A N 1
ATOM 2024 C CA . GLY A 1 257 ? -0.239 3.375 -18.841 1.00 58.25 257 GLY A CA 1
ATOM 2025 C C . GLY A 1 257 ? -0.693 2.702 -17.562 1.00 58.25 257 GLY A C 1
ATOM 2026 O O . GLY A 1 257 ? 0.167 2.369 -16.721 1.00 58.25 257 GLY A O 1
#

Sequence (257 aa):
MGQSL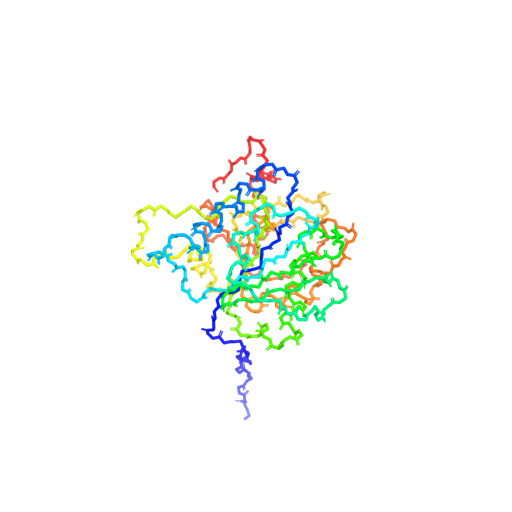GRAALSSWSAGPILVSYSYFEKDNIQRDNFDFFMTIAMGLDNVMDRPRDLEFVIVQSGDKCTPCSRLEPRLRAAPARLDSVSSAAVGPNTTLLKRKLNEGMDFAAHNTTISYLQSENQLKRYRYIFFLNSSIRGPFVPPYMPEGWQWTDAFTSRLVNSVHAVSSSLVCLPEVDEGGPGPRLESWAFAVTAEGLQALLQEGLFELRTCKLCPCEHGMKVDTLMAKYRGVDWTDKKHWNCNDNVHPSRHGTYDG

Radius of gyration: 18.85 Å; chains: 1; bounding box: 57×52×45 Å

Secondary structure (DSSP, 8-state):
-----------S--S-PEEEEEEEE--SHHHHHHHHHHHHHTS-SS--TTPPSSEEEEEEEESS--GGGGGTGGG-EEE---STTEEEEEE-SSEEEEEES--TTHHHHHHHHHHHHHHHTT-GGG-SEEEEEETT-------TTSPTT--TTHHHHTTS-TTEEEEES-EEEEPTTSTT-SEEEE-TTEEEEEHHHHHHHHHTTTTS--S-SS-------EEEES-GGGTT--TTSGGGSSGGGG--TTSTT----

Foldseek 3Di:
DDDDDDDDPPALAAPAAEEEQEFQDPPDVQLLLLVLLCCVAQCVLPPPPLHDPRYAYEYEYADDDRPNCVSCVVQWDWDDPPDPQFPTWTDGDRYIYTYGPHCALHQLLSVVSVVVVCVVVVNNRHHFKYKRAYSNHNDDDDDPPDDPSDHSCCLQVVVCPPQAFKEAQFWFFADQPDAQGTFIDHDRRIMMGGPVSVVLCVVLVVSPRDPDPRHHSDDLGFHYYSQPVCPPPGRNDCVCRCPQVRDGCPDPPNPRD